Protein AF-A0A846G3N5-F1 (afdb_monomer_lite)

Secondary structure (DSSP, 8-state):
--TT---EEETTEEEEEEEETTEEEEEEE-TTS-EEEEHHHHHHHHT--GGGS-GGG-EEEEEETTEEEEEE-HHHHHHHHHH--S-HHHHHHIIIIIHHHHHHHHT-SSHHHHHHHHHHHHHTTEEEETTTTEEEE-HHHHHHHH-B-HHHHHHHHH-TTSHHHHHHHHSS-GGGTHHHHHHHTTSS-EEHHHHHHHHHHHHHTS--HHHHHHHHHHTTT-HHHHHHHHTT-----TT---HHHHHHHHHHHHHHHHHHHHHHHHHS---

Structure (mmCIF, N/CA/C/O backbone):
data_AF-A0A846G3N5-F1
#
_entry.id   AF-A0A846G3N5-F1
#
loop_
_atom_site.group_PDB
_atom_site.id
_atom_site.type_symbol
_atom_site.label_atom_id
_atom_site.label_alt_id
_atom_site.label_comp_id
_atom_site.label_asym_id
_atom_site.label_entity_id
_atom_site.label_seq_id
_atom_site.pdbx_PDB_ins_code
_atom_site.Cartn_x
_atom_site.Cartn_y
_atom_site.Cartn_z
_atom_site.occupancy
_atom_site.B_iso_or_equiv
_atom_site.auth_seq_id
_atom_site.auth_comp_id
_atom_site.auth_asym_id
_atom_site.auth_atom_id
_atom_site.pdbx_PDB_model_num
ATOM 1 N N . MET A 1 1 ? 18.928 -9.191 7.282 1.00 39.25 1 MET A N 1
ATOM 2 C CA . MET A 1 1 ? 17.774 -8.363 6.874 1.00 39.25 1 MET A CA 1
ATOM 3 C C . MET A 1 1 ? 17.958 -7.979 5.410 1.00 39.25 1 MET A C 1
ATOM 5 O O . MET A 1 1 ? 18.962 -7.351 5.086 1.00 39.25 1 MET A O 1
ATOM 9 N N . LYS A 1 2 ? 17.089 -8.445 4.504 1.00 47.00 2 LYS A N 1
ATOM 10 C CA . LYS A 1 2 ? 17.161 -8.090 3.078 1.00 47.00 2 LYS A CA 1
ATOM 11 C C . LYS A 1 2 ? 16.986 -6.575 2.961 1.00 47.00 2 LYS A C 1
ATOM 13 O O . LYS A 1 2 ? 15.882 -6.076 3.131 1.00 47.00 2 LYS A O 1
ATOM 18 N N . LYS A 1 3 ? 18.090 -5.862 2.709 1.00 44.47 3 LYS A N 1
ATOM 19 C CA . LYS A 1 3 ? 18.250 -4.391 2.768 1.00 44.47 3 LYS A CA 1
ATOM 20 C C . LYS A 1 3 ? 17.299 -3.594 1.854 1.00 44.47 3 LYS A C 1
ATOM 22 O O . LYS A 1 3 ? 17.353 -2.372 1.837 1.00 44.47 3 LYS A O 1
ATOM 27 N N . TRP A 1 4 ? 16.468 -4.291 1.084 1.00 52.53 4 TRP A N 1
ATOM 28 C CA . TRP A 1 4 ? 15.598 -3.758 0.053 1.00 52.53 4 TRP A CA 1
ATOM 29 C C . TRP A 1 4 ? 14.100 -3.782 0.403 1.00 52.53 4 TRP A C 1
ATOM 31 O O . TRP A 1 4 ? 13.344 -3.138 -0.314 1.00 52.53 4 TRP A O 1
ATOM 41 N N . LEU A 1 5 ? 13.644 -4.453 1.474 1.00 54.09 5 LEU A N 1
ATOM 42 C CA . LEU A 1 5 ? 12.239 -4.346 1.905 1.00 54.09 5 LEU A CA 1
ATOM 43 C C . LEU A 1 5 ? 12.027 -3.200 2.894 1.00 54.09 5 LEU A C 1
ATOM 45 O O . LEU A 1 5 ? 12.681 -3.131 3.929 1.00 54.09 5 LEU A O 1
ATOM 49 N N . ALA A 1 6 ? 11.024 -2.372 2.611 1.00 53.66 6 ALA A N 1
ATOM 50 C CA . ALA A 1 6 ? 10.465 -1.370 3.515 1.00 53.66 6 ALA A CA 1
ATOM 51 C C . ALA A 1 6 ? 9.535 -1.993 4.576 1.00 53.66 6 ALA A C 1
ATOM 53 O O . ALA A 1 6 ? 8.408 -1.537 4.765 1.00 53.66 6 ALA A O 1
ATOM 54 N N . VAL A 1 7 ? 9.981 -3.075 5.216 1.00 55.47 7 VAL A N 1
ATOM 55 C CA . VAL A 1 7 ? 9.270 -3.730 6.320 1.00 55.47 7 VAL A CA 1
ATOM 56 C C . VAL A 1 7 ? 10.064 -3.464 7.590 1.00 55.47 7 VAL A C 1
ATOM 58 O O . VAL A 1 7 ? 11.237 -3.828 7.674 1.00 55.47 7 VAL A O 1
ATOM 61 N N . GLU A 1 8 ? 9.437 -2.802 8.558 1.00 55.00 8 GLU A N 1
ATOM 62 C CA . GLU A 1 8 ? 10.017 -2.621 9.886 1.00 55.00 8 GLU A CA 1
ATOM 63 C C . GLU A 1 8 ? 9.816 -3.912 10.680 1.00 55.00 8 GLU A C 1
ATOM 65 O O . GLU A 1 8 ? 8.691 -4.348 10.918 1.00 55.00 8 GLU A O 1
ATOM 70 N N . THR A 1 9 ? 10.922 -4.544 11.059 1.00 51.81 9 THR A N 1
ATOM 71 C CA . THR A 1 9 ? 10.929 -5.669 11.995 1.00 51.81 9 THR A CA 1
ATOM 72 C C . THR A 1 9 ? 11.427 -5.141 13.331 1.00 51.81 9 THR A C 1
ATOM 74 O O . THR A 1 9 ? 12.588 -4.728 13.418 1.00 51.81 9 THR A O 1
ATOM 77 N N . ASN A 1 10 ? 10.576 -5.140 14.351 1.00 48.91 10 ASN A N 1
ATOM 78 C CA . ASN A 1 10 ? 10.987 -4.864 15.721 1.00 48.91 10 ASN A CA 1
ATOM 79 C C . ASN A 1 10 ? 10.616 -6.093 16.552 1.00 48.91 10 ASN A C 1
ATOM 81 O O . ASN A 1 10 ? 9.453 -6.482 16.581 1.00 48.91 10 ASN A O 1
ATOM 85 N N . HIS A 1 11 ? 11.606 -6.744 17.165 1.00 53.38 11 HIS A N 1
ATOM 86 C CA . HIS A 1 11 ? 11.439 -8.084 17.748 1.00 53.38 11 HIS A CA 1
ATOM 87 C C . HIS A 1 11 ? 10.893 -9.116 16.729 1.00 53.38 11 HIS A C 1
ATOM 89 O O . HIS A 1 11 ? 11.064 -8.935 15.524 1.00 53.38 11 HIS A O 1
ATOM 95 N N . GLN A 1 12 ? 10.351 -10.254 17.183 1.00 61.50 12 GLN A N 1
ATOM 96 C CA . GLN A 1 12 ? 9.815 -11.307 16.298 1.00 61.50 12 GLN A CA 1
ATOM 97 C C . GLN A 1 12 ? 8.520 -10.894 15.565 1.00 61.50 12 GLN A C 1
ATOM 99 O O . GLN A 1 12 ? 8.001 -11.665 14.759 1.00 61.50 12 GLN A O 1
ATOM 104 N N . ASP A 1 13 ? 8.046 -9.668 15.790 1.00 73.62 13 ASP A N 1
ATOM 105 C CA . ASP A 1 13 ? 6.798 -9.157 15.249 1.00 73.62 13 ASP A CA 1
ATOM 106 C C . ASP A 1 13 ? 7.018 -8.474 13.895 1.00 73.62 13 ASP A C 1
ATOM 108 O O . ASP A 1 13 ? 8.051 -7.848 13.621 1.00 73.62 13 ASP A O 1
ATOM 112 N N . ILE A 1 14 ? 6.000 -8.550 13.040 1.00 73.94 14 ILE A N 1
ATOM 113 C CA . ILE A 1 14 ? 5.994 -7.853 11.751 1.00 73.94 14 ILE A CA 1
ATOM 114 C C . ILE A 1 14 ? 4.972 -6.733 11.793 1.00 73.94 14 ILE A C 1
ATOM 116 O O . ILE A 1 14 ? 3.780 -6.984 11.972 1.00 73.94 14 ILE A O 1
ATOM 120 N N . MET A 1 15 ? 5.441 -5.504 11.568 1.00 80.06 15 MET A N 1
ATOM 121 C CA . MET A 1 15 ? 4.585 -4.329 11.467 1.00 80.06 15 MET A CA 1
ATOM 122 C C . MET A 1 15 ? 4.285 -4.008 10.003 1.00 80.06 15 MET A C 1
ATOM 124 O O . MET A 1 15 ? 5.173 -3.676 9.213 1.00 80.06 15 MET A O 1
ATOM 128 N N . LEU A 1 16 ? 3.007 -4.060 9.644 1.00 79.62 16 LEU A N 1
ATOM 129 C CA . LEU A 1 16 ? 2.497 -3.683 8.334 1.00 79.62 16 LEU A CA 1
ATOM 130 C C . LEU A 1 16 ? 1.724 -2.375 8.464 1.00 79.62 16 LEU A C 1
ATOM 132 O O . LEU A 1 16 ? 0.779 -2.267 9.238 1.00 79.62 16 LEU A O 1
ATOM 136 N N . THR A 1 17 ? 2.133 -1.366 7.697 1.00 80.44 17 THR A N 1
ATOM 137 C CA . THR A 1 17 ? 1.458 -0.064 7.667 1.00 80.44 17 THR A CA 1
ATOM 138 C C . THR A 1 17 ? 0.821 0.173 6.304 1.00 80.44 17 THR A C 1
ATOM 140 O O . THR A 1 17 ? 1.486 0.066 5.266 1.00 80.44 17 THR A O 1
ATOM 143 N N . TYR A 1 18 ? -0.458 0.535 6.335 1.00 81.81 18 TYR A N 1
ATOM 144 C CA . TYR A 1 18 ? -1.297 0.887 5.195 1.00 81.81 18 TYR A CA 1
ATOM 145 C C . TYR A 1 18 ? -1.880 2.294 5.376 1.00 81.81 18 TYR A C 1
ATOM 147 O O . TYR A 1 18 ? -1.849 2.842 6.476 1.00 81.81 18 TYR A O 1
ATOM 155 N N . ASN A 1 19 ? -2.427 2.886 4.309 1.00 80.31 19 ASN A N 1
ATOM 156 C CA . ASN A 1 19 ? -3.028 4.223 4.363 1.00 80.31 19 ASN A CA 1
ATOM 157 C C . ASN A 1 19 ? -4.412 4.288 3.713 1.00 80.31 19 ASN A C 1
ATOM 159 O O . ASN A 1 19 ? -4.554 4.117 2.500 1.00 80.31 19 ASN A O 1
ATOM 163 N N . PHE A 1 20 ? -5.425 4.641 4.498 1.00 81.25 20 PHE A N 1
ATOM 164 C CA . PHE A 1 20 ? -6.789 4.901 4.061 1.00 81.25 20 PHE A CA 1
ATOM 165 C C . PHE A 1 20 ? -7.119 6.402 4.084 1.00 81.25 20 PHE A C 1
ATOM 167 O O . PHE A 1 20 ? -7.302 6.979 5.147 1.00 81.25 20 PHE A O 1
ATOM 174 N N . ASN A 1 21 ? -7.255 7.039 2.913 1.00 80.19 21 ASN A N 1
ATOM 175 C CA . ASN A 1 21 ? -7.578 8.475 2.779 1.00 80.19 21 ASN A CA 1
ATOM 176 C C . ASN A 1 21 ? -6.698 9.361 3.692 1.00 80.19 21 ASN A C 1
ATOM 178 O O . ASN A 1 21 ? -7.224 10.132 4.485 1.00 80.19 21 ASN A O 1
ATOM 182 N N . SER A 1 22 ? -5.373 9.185 3.626 1.00 75.00 22 SER A N 1
ATOM 183 C CA . SER A 1 22 ? -4.377 9.849 4.496 1.00 75.00 22 SER A CA 1
ATOM 184 C C . SER A 1 22 ? -4.393 9.445 5.978 1.00 75.00 22 SER A C 1
ATOM 186 O O . SER A 1 22 ? -3.509 9.860 6.719 1.00 75.00 22 SER A O 1
ATOM 188 N N . ASN A 1 23 ? -5.312 8.577 6.404 1.00 82.62 23 ASN A N 1
ATOM 189 C CA . ASN A 1 23 ? -5.282 7.960 7.729 1.00 82.62 23 ASN A CA 1
ATOM 190 C C . ASN A 1 23 ? -4.447 6.684 7.695 1.00 82.62 23 ASN A C 1
ATOM 192 O O . ASN A 1 23 ? -4.552 5.872 6.772 1.00 82.62 23 ASN A O 1
ATOM 196 N N . LYS A 1 24 ? -3.626 6.488 8.716 1.00 85.75 24 LYS A N 1
ATOM 197 C CA . LYS A 1 24 ? -2.768 5.313 8.848 1.00 85.75 24 LYS A CA 1
ATOM 198 C C . LYS A 1 24 ? -3.578 4.127 9.374 1.00 85.75 24 LYS A C 1
ATOM 200 O O . LYS A 1 24 ? -4.438 4.305 10.221 1.00 85.75 24 LYS A O 1
ATOM 205 N N . VAL A 1 25 ? -3.276 2.923 8.892 1.00 88.06 25 VAL A N 1
ATOM 206 C CA . VAL A 1 25 ? -3.812 1.658 9.411 1.00 88.06 25 VAL A CA 1
ATOM 207 C C . VAL A 1 25 ? -2.656 0.703 9.638 1.00 88.06 25 VAL A C 1
ATOM 209 O O . VAL A 1 25 ? -2.044 0.222 8.681 1.00 88.06 25 VAL A O 1
ATOM 212 N N . ARG A 1 26 ? -2.332 0.455 10.905 1.00 89.56 26 ARG A N 1
ATOM 213 C CA . ARG A 1 26 ? -1.282 -0.474 11.319 1.00 89.56 26 ARG A CA 1
ATOM 214 C C . ARG A 1 26 ? -1.857 -1.834 11.678 1.00 89.56 26 ARG A C 1
ATOM 216 O O . ARG A 1 26 ? -2.882 -1.947 12.354 1.00 89.56 26 ARG A O 1
ATOM 223 N N . VAL A 1 27 ? -1.135 -2.860 11.253 1.00 89.12 27 VAL A N 1
ATOM 224 C CA . VAL A 1 27 ? -1.392 -4.255 11.578 1.00 89.12 27 VAL A CA 1
ATOM 225 C C . VAL A 1 27 ? -0.093 -4.858 12.076 1.00 89.12 27 VAL A C 1
ATOM 227 O O . VAL A 1 27 ? 0.928 -4.775 11.394 1.00 89.12 27 VAL A O 1
ATOM 230 N N . VAL A 1 28 ? -0.134 -5.461 13.256 1.00 87.38 28 VAL A N 1
ATOM 231 C CA . VAL A 1 28 ? 0.975 -6.245 13.788 1.00 87.38 28 VAL A CA 1
ATOM 232 C C . VAL A 1 28 ? 0.641 -7.718 13.656 1.00 87.38 28 VAL A C 1
ATOM 234 O O . VAL A 1 28 ? -0.487 -8.128 13.921 1.00 87.38 28 VAL A O 1
ATOM 237 N N . ILE A 1 29 ? 1.611 -8.517 13.230 1.00 84.62 29 ILE A N 1
ATOM 238 C CA . ILE A 1 29 ? 1.492 -9.968 13.288 1.00 84.62 29 ILE A CA 1
ATOM 239 C C . ILE A 1 29 ? 2.406 -10.461 14.399 1.00 84.62 29 ILE A C 1
ATOM 241 O O . ILE A 1 29 ? 3.616 -10.228 14.340 1.00 84.62 29 ILE A O 1
ATOM 245 N N . LEU A 1 30 ? 1.795 -11.084 15.406 1.00 81.44 30 LEU A N 1
ATOM 246 C CA . LEU A 1 30 ? 2.468 -11.589 16.598 1.00 81.44 30 LEU A CA 1
ATOM 247 C C . LEU A 1 30 ? 2.910 -13.048 16.400 1.00 81.44 30 LEU A C 1
ATOM 249 O O . LEU A 1 30 ? 2.594 -13.694 15.400 1.00 81.44 30 LEU A O 1
ATOM 253 N N . ASN A 1 31 ? 3.620 -13.575 17.398 1.00 69.06 31 ASN A N 1
ATOM 254 C CA . ASN A 1 31 ? 4.146 -14.946 17.444 1.00 69.06 31 ASN A CA 1
ATOM 255 C C . ASN A 1 31 ? 3.086 -16.063 17.413 1.00 69.06 31 ASN A C 1
ATOM 257 O O . ASN A 1 31 ? 3.446 -17.233 17.326 1.00 69.06 31 ASN A O 1
ATOM 261 N N . ASP A 1 32 ? 1.802 -15.734 17.542 1.00 71.38 32 ASP A N 1
ATOM 262 C CA . ASP A 1 32 ? 0.691 -16.684 17.427 1.00 71.38 32 ASP A CA 1
ATOM 263 C C . ASP A 1 32 ? 0.211 -16.862 15.978 1.00 71.38 32 ASP A C 1
ATOM 265 O O . ASP A 1 32 ? -0.845 -17.457 15.754 1.00 71.38 32 ASP A O 1
ATOM 269 N N . ASP A 1 33 ? 0.968 -16.326 15.017 1.00 73.19 33 ASP A N 1
ATOM 270 C CA . ASP A 1 33 ? 0.666 -16.327 13.591 1.00 73.19 33 ASP A CA 1
ATOM 271 C C . ASP A 1 33 ? -0.691 -15.676 13.268 1.00 73.19 33 ASP A C 1
ATOM 273 O O . ASP A 1 33 ? -1.314 -15.976 12.249 1.00 73.19 33 ASP A O 1
ATOM 277 N N . LYS A 1 34 ? -1.164 -14.758 14.124 1.00 83.31 34 LYS A N 1
ATOM 278 C CA . LYS A 1 34 ? -2.419 -14.029 13.916 1.00 83.31 34 LYS A CA 1
ATOM 279 C C . LYS A 1 34 ? -2.191 -12.532 13.778 1.00 83.31 34 LYS A C 1
ATOM 281 O O . LYS A 1 34 ? -1.328 -11.955 14.445 1.00 83.31 34 LYS A O 1
ATOM 286 N N . PRO A 1 35 ? -2.980 -11.872 12.918 1.00 89.94 35 PRO A N 1
ATOM 287 C CA . PRO A 1 35 ? -2.915 -10.434 12.792 1.00 89.94 35 PRO A CA 1
ATOM 288 C C . PRO A 1 35 ? -3.758 -9.720 13.840 1.00 89.94 35 PRO A C 1
ATOM 290 O O . PRO A 1 35 ? -4.892 -10.107 14.132 1.00 89.94 35 PRO A O 1
ATOM 293 N N . TYR A 1 36 ? -3.215 -8.611 14.321 1.00 92.50 36 TYR A N 1
ATOM 294 C CA . TYR A 1 36 ? -3.872 -7.694 15.231 1.00 92.50 36 TYR A CA 1
ATOM 295 C C . TYR A 1 36 ? -3.840 -6.276 14.668 1.00 92.50 36 TYR A C 1
ATOM 297 O O . TYR A 1 36 ? -2.842 -5.818 14.109 1.00 92.50 36 TYR A O 1
ATOM 305 N N . PHE A 1 37 ? -4.950 -5.569 14.826 1.00 94.94 37 PHE A N 1
ATOM 306 C CA . PHE A 1 37 ? -5.192 -4.249 14.261 1.00 94.94 37 PHE A CA 1
ATOM 307 C C . PHE A 1 37 ? -5.087 -3.194 15.351 1.00 94.94 37 PHE A C 1
ATOM 309 O O . PHE A 1 37 ? -5.632 -3.371 16.438 1.00 94.94 37 PHE A O 1
ATOM 316 N N . PHE A 1 38 ? -4.411 -2.087 15.062 1.00 94.88 38 PHE A N 1
ATOM 317 C CA . PHE A 1 38 ? -4.308 -0.969 15.997 1.00 94.88 38 PHE A CA 1
ATOM 318 C C . PHE A 1 38 ? -5.668 -0.301 16.159 1.00 94.88 38 PHE A C 1
ATOM 320 O O . PHE A 1 38 ? -6.196 0.261 15.205 1.00 94.88 38 PHE A O 1
ATOM 327 N N . VAL A 1 39 ? -6.232 -0.350 17.365 1.00 95.00 39 VAL A N 1
ATOM 328 C CA . VAL A 1 39 ? -7.614 0.083 17.601 1.00 95.00 39 VAL A CA 1
ATOM 329 C C . VAL A 1 39 ? -7.777 1.578 17.344 1.00 95.00 39 VAL A C 1
ATOM 331 O O . VAL A 1 39 ? -8.740 1.973 16.699 1.00 95.00 39 VAL A O 1
ATOM 334 N N . GLU A 1 40 ? -6.807 2.394 17.760 1.00 93.19 40 GLU A N 1
ATOM 335 C CA . GLU A 1 40 ? -6.798 3.845 17.522 1.00 93.19 40 GLU A CA 1
ATOM 336 C C . GLU A 1 40 ? -6.951 4.191 16.035 1.00 93.19 40 GLU A C 1
ATOM 338 O O . GLU A 1 40 ? -7.831 4.970 15.672 1.00 93.19 40 GLU A O 1
ATOM 343 N N . ASP A 1 41 ? -6.151 3.547 15.180 1.00 94.00 41 ASP A N 1
ATOM 344 C CA . ASP A 1 41 ? -6.146 3.756 13.730 1.00 94.00 41 ASP A CA 1
ATOM 345 C C . ASP A 1 41 ? -7.528 3.430 13.115 1.00 94.00 41 ASP A C 1
ATOM 347 O O . ASP A 1 41 ? -8.040 4.148 12.254 1.00 94.00 41 ASP A O 1
ATOM 351 N N . ILE A 1 42 ? -8.164 2.344 13.573 1.00 94.44 42 ILE A N 1
ATOM 352 C CA . ILE A 1 42 ? -9.490 1.910 13.106 1.00 94.44 42 ILE A CA 1
ATOM 353 C C . ILE A 1 42 ? -10.588 2.862 13.601 1.00 94.44 42 ILE A C 1
ATOM 355 O O . ILE A 1 42 ? -11.454 3.278 12.826 1.00 94.44 42 ILE A O 1
ATOM 359 N N . CYS A 1 43 ? -10.554 3.208 14.886 1.00 92.50 43 CYS A N 1
ATOM 360 C CA . CYS A 1 43 ? -11.518 4.080 15.549 1.00 92.50 43 CYS A CA 1
ATOM 361 C C . CYS A 1 43 ? -11.509 5.503 14.981 1.00 92.50 43 CYS A C 1
ATOM 363 O O . CYS A 1 43 ? -12.581 6.087 14.806 1.00 92.50 43 CYS A O 1
ATOM 365 N N . GLU A 1 44 ? -10.331 6.036 14.643 1.00 91.94 44 GLU A N 1
ATOM 366 C CA . GLU A 1 44 ? -10.174 7.344 13.999 1.00 91.94 44 GLU A CA 1
ATOM 367 C C . GLU A 1 44 ? -10.909 7.389 12.652 1.00 91.94 44 GLU A C 1
ATOM 369 O O . GLU A 1 44 ? -11.710 8.293 12.404 1.00 91.94 44 GLU A O 1
ATOM 374 N N . ILE A 1 45 ? -10.717 6.366 11.813 1.00 92.44 45 ILE A N 1
ATOM 375 C CA . ILE A 1 45 ? -11.359 6.283 10.496 1.00 92.44 45 ILE A CA 1
ATOM 376 C C . ILE A 1 45 ? -12.866 6.071 10.636 1.00 92.44 45 ILE A C 1
ATOM 378 O O . ILE A 1 45 ? -13.652 6.789 10.020 1.00 92.44 45 ILE A O 1
ATOM 382 N N . LEU A 1 46 ? -13.280 5.105 11.462 1.00 91.94 46 LEU A N 1
ATOM 383 C CA . LEU A 1 46 ? -14.687 4.757 11.674 1.00 91.94 46 LEU A CA 1
ATOM 384 C C . LEU A 1 46 ? -15.453 5.778 12.526 1.00 91.94 46 LEU A C 1
ATOM 386 O O . LEU A 1 46 ? -16.656 5.602 12.735 1.00 91.94 46 LEU A O 1
ATOM 390 N N . LYS A 1 47 ? -14.777 6.808 13.055 1.00 90.06 47 LYS A N 1
ATOM 391 C CA . LYS A 1 47 ? -15.332 7.802 13.991 1.00 90.06 47 LYS A CA 1
ATOM 392 C C . LYS A 1 47 ? -16.079 7.141 15.150 1.00 90.06 47 LYS A C 1
ATOM 394 O O . LYS A 1 47 ? -17.171 7.561 15.534 1.00 90.06 47 LYS A O 1
ATOM 399 N N . THR A 1 48 ? -15.503 6.058 15.660 1.00 88.56 48 THR A N 1
ATOM 400 C CA . THR A 1 48 ? -16.114 5.184 16.662 1.00 88.56 48 THR A CA 1
ATOM 401 C C . THR A 1 48 ? -15.233 5.169 17.913 1.00 88.56 48 THR A C 1
ATOM 403 O O . THR A 1 48 ? -14.032 4.966 17.776 1.00 88.56 48 THR A O 1
ATOM 406 N N . PRO A 1 49 ? -15.781 5.395 19.121 1.00 89.44 49 PRO A N 1
ATOM 407 C CA . PRO A 1 49 ? -14.998 5.387 20.359 1.00 89.44 49 PRO A CA 1
ATOM 408 C C . PRO A 1 49 ? -14.423 3.998 20.676 1.00 89.44 49 PRO A C 1
ATOM 410 O O . PRO A 1 49 ? -15.065 2.986 20.395 1.00 89.44 49 PRO A O 1
ATOM 413 N N . ILE A 1 50 ? -13.239 3.953 21.297 1.00 88.94 50 ILE A N 1
ATOM 414 C CA . ILE A 1 50 ? -12.537 2.709 21.676 1.00 88.94 50 ILE A CA 1
ATOM 415 C C . ILE A 1 50 ? -13.339 1.919 22.718 1.00 88.94 50 ILE A C 1
ATOM 417 O O . ILE A 1 50 ? -13.299 0.692 22.751 1.00 88.94 50 ILE A O 1
ATOM 421 N N . GLU A 1 51 ? -14.107 2.613 23.556 1.00 89.38 51 GLU A N 1
ATOM 422 C CA . GLU A 1 51 ? -14.959 2.049 24.605 1.00 89.38 51 GLU A CA 1
ATOM 423 C C . GLU A 1 51 ? -16.071 1.144 24.065 1.00 89.38 51 GLU A C 1
ATOM 425 O O . GLU A 1 51 ? -16.681 0.417 24.842 1.00 89.38 51 GLU A O 1
ATOM 430 N N . ARG A 1 52 ? -16.343 1.182 22.754 1.00 85.69 52 ARG A N 1
ATOM 431 C CA . ARG A 1 52 ? -17.278 0.248 22.119 1.00 85.69 52 ARG A CA 1
ATOM 432 C C . ARG A 1 52 ? -16.731 -1.159 21.982 1.00 85.69 52 ARG A C 1
ATOM 434 O O . ARG A 1 52 ? -17.522 -2.087 21.988 1.00 85.69 52 ARG A O 1
ATOM 441 N N . LEU A 1 53 ? -15.416 -1.299 21.859 1.00 90.50 53 LEU A N 1
ATOM 442 C CA . LEU A 1 53 ? -14.788 -2.607 21.824 1.00 90.50 53 LEU A CA 1
ATOM 443 C C . LEU A 1 53 ? -14.882 -3.238 23.216 1.00 90.50 53 LEU A C 1
ATOM 445 O O . LEU A 1 53 ? -14.588 -2.565 24.214 1.00 90.50 53 LEU A O 1
ATOM 449 N N . ASN A 1 54 ? -15.254 -4.515 23.294 1.00 87.88 54 ASN A N 1
ATOM 450 C CA . ASN A 1 54 ? -15.338 -5.197 24.580 1.00 87.88 54 ASN A CA 1
ATOM 451 C C . ASN A 1 54 ? -13.944 -5.302 25.209 1.00 87.88 54 ASN A C 1
ATOM 453 O O . ASN A 1 54 ? -12.940 -5.461 24.515 1.00 87.88 54 ASN A O 1
ATOM 457 N N . GLU A 1 55 ? -13.866 -5.242 26.540 1.00 88.81 55 GLU A N 1
ATOM 458 C CA . GLU A 1 55 ? -12.579 -5.321 27.251 1.00 88.81 55 GLU A CA 1
ATOM 459 C C . GLU A 1 55 ? -11.812 -6.615 26.935 1.00 88.81 55 GLU A C 1
ATOM 461 O O . GLU A 1 55 ? -10.590 -6.602 26.850 1.00 88.81 55 GLU A O 1
ATOM 466 N N . GLU A 1 56 ? -12.521 -7.717 26.678 1.00 90.56 56 GLU A N 1
ATOM 467 C CA . GLU A 1 56 ? -11.932 -9.011 26.301 1.00 90.56 56 GLU A CA 1
ATOM 468 C C . GLU A 1 56 ? -11.243 -8.986 24.925 1.00 90.56 56 GLU A C 1
ATOM 470 O O . GLU A 1 56 ? -10.388 -9.821 24.633 1.00 90.56 56 GLU A O 1
ATOM 475 N N . GLU A 1 57 ? -11.599 -8.024 24.073 1.00 90.06 57 GLU A N 1
ATOM 476 C CA . GLU A 1 57 ? -11.067 -7.872 22.718 1.00 90.06 57 GLU A CA 1
ATOM 477 C C . GLU A 1 57 ? -9.946 -6.827 22.641 1.00 90.06 57 GLU A C 1
ATOM 479 O O . GLU A 1 57 ? -9.326 -6.658 21.583 1.00 90.06 57 GLU A O 1
ATOM 484 N N . LYS A 1 58 ? -9.675 -6.128 23.751 1.00 93.25 58 LYS A N 1
ATOM 485 C CA . LYS A 1 58 ? -8.578 -5.170 23.889 1.00 93.25 58 LYS A CA 1
ATOM 486 C C . LYS A 1 58 ? -7.326 -5.902 24.346 1.00 93.25 58 LYS A C 1
ATOM 488 O O . LYS A 1 58 ? -7.271 -6.476 25.427 1.00 93.25 58 LYS A O 1
ATOM 493 N N . THR A 1 59 ? -6.287 -5.851 23.527 1.00 92.69 59 THR A N 1
ATOM 494 C CA . THR A 1 59 ? -4.965 -6.379 23.870 1.00 92.69 59 THR A CA 1
ATOM 495 C C . THR A 1 59 ? -3.968 -5.229 23.939 1.00 92.69 59 THR A C 1
ATOM 497 O O . THR A 1 59 ? -3.893 -4.413 23.022 1.00 92.69 59 THR A O 1
ATOM 500 N N . THR A 1 60 ? -3.191 -5.148 25.018 1.00 92.19 60 THR A N 1
ATOM 501 C CA . THR A 1 60 ? -2.113 -4.157 25.139 1.00 92.19 60 THR A CA 1
ATOM 502 C C . THR A 1 60 ? -0.882 -4.630 24.375 1.00 92.19 60 THR A C 1
ATOM 504 O O . THR A 1 60 ? -0.361 -5.714 24.631 1.00 92.19 60 THR A O 1
ATOM 507 N N . TYR A 1 61 ? -0.392 -3.797 23.462 1.00 89.75 61 TYR A N 1
ATOM 508 C CA . TYR A 1 61 ? 0.811 -4.030 22.674 1.00 89.75 61 TYR A CA 1
ATOM 509 C C . TYR A 1 61 ? 1.880 -2.989 22.994 1.00 89.75 61 TYR A C 1
ATOM 511 O O . TYR A 1 61 ? 1.617 -1.787 22.967 1.00 89.75 61 TYR A O 1
ATOM 519 N N . LYS A 1 62 ? 3.100 -3.450 23.276 1.00 86.56 62 LYS A N 1
ATOM 520 C CA . LYS A 1 62 ? 4.256 -2.591 23.552 1.00 86.56 62 LYS A CA 1
ATOM 521 C C . LYS A 1 62 ? 5.007 -2.310 22.258 1.00 86.56 62 LYS A C 1
ATOM 523 O O . LYS A 1 62 ? 5.637 -3.206 21.710 1.00 86.56 62 LYS A O 1
ATOM 528 N N . ILE A 1 63 ? 4.956 -1.066 21.785 1.00 80.38 63 ILE A N 1
ATOM 529 C CA . ILE A 1 63 ? 5.749 -0.611 20.630 1.00 80.38 63 ILE A CA 1
ATOM 530 C C . ILE A 1 63 ? 7.200 -0.357 21.058 1.00 80.38 63 ILE A C 1
ATOM 532 O O . ILE A 1 63 ? 8.137 -0.628 20.306 1.00 80.38 63 ILE A O 1
ATOM 536 N N . SER A 1 64 ? 7.375 0.176 22.267 1.00 77.44 64 SER A N 1
ATOM 537 C CA . SER A 1 64 ? 8.659 0.425 22.919 1.00 77.44 64 SER A CA 1
ATOM 538 C C . SER A 1 64 ? 8.500 0.313 24.438 1.00 77.44 64 SER A C 1
ATOM 540 O O . SER A 1 64 ? 7.383 0.167 24.937 1.00 77.44 64 SER A O 1
ATOM 542 N N . ASP A 1 65 ? 9.603 0.422 25.182 1.00 75.62 65 ASP A N 1
ATOM 543 C CA . ASP A 1 65 ? 9.582 0.412 26.653 1.00 75.62 65 ASP A CA 1
ATOM 544 C C . ASP A 1 65 ? 8.719 1.535 27.259 1.00 75.62 65 ASP A C 1
ATOM 546 O O . ASP A 1 65 ? 8.241 1.407 28.385 1.00 75.62 65 ASP A O 1
ATOM 550 N N . GLU A 1 66 ? 8.496 2.617 26.509 1.00 81.38 66 GLU A N 1
ATOM 551 C CA . GLU A 1 66 ? 7.750 3.801 26.951 1.00 81.38 66 GLU A CA 1
ATOM 552 C C . GLU A 1 66 ? 6.399 3.972 26.238 1.00 81.38 66 GLU A C 1
ATOM 554 O O . GLU A 1 66 ? 5.638 4.877 26.581 1.00 81.38 66 GLU A O 1
ATOM 559 N N . GLN A 1 67 ? 6.086 3.135 25.242 1.00 83.94 67 GLN A N 1
ATOM 560 C CA . GLN A 1 67 ? 4.897 3.299 24.408 1.00 83.94 67 GLN A CA 1
ATOM 561 C C . GLN A 1 67 ? 4.079 2.010 24.317 1.00 83.94 67 GLN A C 1
ATOM 563 O O . GLN A 1 67 ? 4.478 1.033 23.677 1.00 83.94 67 GLN A O 1
ATOM 568 N N . GLU A 1 68 ? 2.880 2.064 24.891 1.00 90.38 68 GLU A N 1
ATOM 569 C CA . GLU A 1 68 ? 1.857 1.026 24.799 1.00 90.38 68 GLU A CA 1
ATOM 570 C C . GLU A 1 68 ? 0.680 1.519 23.956 1.00 90.38 68 GLU A C 1
ATOM 572 O O . GLU A 1 68 ? 0.347 2.703 23.962 1.00 90.38 68 GLU A O 1
ATOM 577 N N . VAL A 1 69 ? 0.050 0.605 23.227 1.00 92.75 69 VAL A N 1
ATOM 578 C CA . VAL A 1 69 ? -1.150 0.863 22.423 1.00 92.75 69 VAL A CA 1
ATOM 579 C C . VAL A 1 69 ? -2.130 -0.290 22.556 1.00 92.75 69 VAL A C 1
ATOM 581 O O . VAL A 1 69 ? -1.749 -1.408 22.901 1.00 92.75 69 VAL A O 1
ATOM 584 N N . THR A 1 70 ? -3.394 -0.040 22.231 1.00 94.62 70 THR A N 1
ATOM 585 C CA . THR A 1 70 ? -4.407 -1.094 22.159 1.00 94.62 70 THR A CA 1
ATOM 586 C C . THR A 1 70 ? -4.490 -1.661 20.746 1.00 94.62 70 THR A C 1
ATOM 588 O O . THR A 1 70 ? -4.698 -0.932 19.773 1.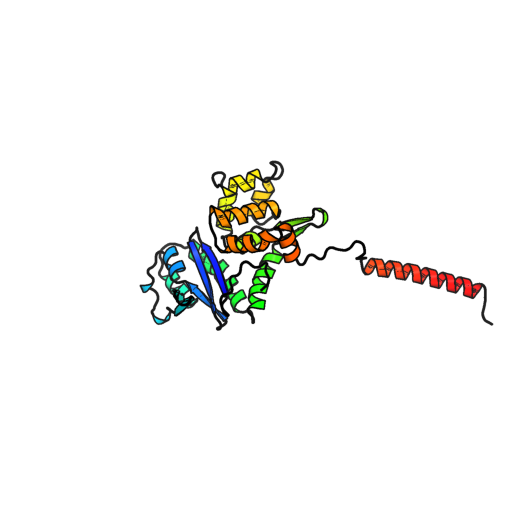00 94.62 70 THR A O 1
ATOM 591 N N . ILE A 1 71 ? -4.362 -2.979 20.640 1.00 95.44 71 ILE A N 1
ATOM 592 C CA . ILE A 1 71 ? -4.604 -3.753 19.425 1.00 95.44 71 ILE A CA 1
ATOM 593 C C . ILE A 1 71 ? -5.806 -4.681 19.634 1.00 95.44 71 ILE A C 1
ATOM 595 O O . ILE A 1 71 ? -6.149 -5.025 20.765 1.00 95.44 71 ILE A O 1
ATOM 599 N N . THR A 1 72 ? -6.449 -5.092 18.546 1.00 95.19 72 THR A N 1
ATOM 600 C CA . THR A 1 72 ? -7.566 -6.039 18.579 1.00 95.19 72 THR A CA 1
ATOM 601 C C . THR A 1 72 ? -7.420 -7.116 17.513 1.00 95.19 72 THR A C 1
ATOM 603 O O . THR A 1 72 ? -6.760 -6.909 16.495 1.00 95.19 72 THR A O 1
ATOM 606 N N . SER A 1 73 ? -8.012 -8.282 17.759 1.00 94.06 73 SER A N 1
ATOM 607 C CA . SER A 1 73 ? -8.026 -9.391 16.803 1.00 94.06 73 SER A CA 1
ATOM 608 C C . SER A 1 73 ? -8.950 -9.100 15.612 1.00 94.06 73 SER A C 1
ATOM 610 O O . SER A 1 73 ? -9.673 -8.104 15.581 1.00 94.06 73 SER A O 1
ATOM 612 N N . GLU A 1 74 ? -8.981 -10.001 14.630 1.00 93.12 74 GLU A N 1
ATOM 613 C CA . GLU A 1 74 ? -9.953 -9.931 13.533 1.00 93.12 74 GLU A CA 1
ATOM 614 C C . GLU A 1 74 ? -11.411 -9.889 14.038 1.00 93.12 74 GLU A C 1
ATOM 616 O O . GLU A 1 74 ? -12.234 -9.184 13.459 1.00 93.12 74 GLU A O 1
ATOM 621 N N . PHE A 1 75 ? -11.729 -10.587 15.135 1.00 92.56 75 PHE A N 1
ATOM 622 C CA . PHE A 1 75 ? -13.077 -10.578 15.709 1.00 92.56 75 PHE A CA 1
ATOM 623 C C . PHE A 1 75 ? -13.467 -9.186 16.231 1.00 92.56 75 PHE A C 1
ATOM 625 O O . PHE A 1 75 ? -14.492 -8.652 15.815 1.00 92.56 75 PHE A O 1
ATOM 632 N N . GLY A 1 76 ? -12.603 -8.544 17.021 1.00 92.56 76 GLY A N 1
ATOM 633 C CA . GLY A 1 76 ? -12.868 -7.189 17.515 1.00 92.56 76 GLY A CA 1
ATOM 634 C C . GLY A 1 76 ? -12.845 -6.121 16.414 1.00 92.56 76 GLY A C 1
ATOM 635 O O . GLY A 1 76 ? -13.577 -5.133 16.475 1.00 92.56 76 GLY A O 1
ATOM 636 N N . LEU A 1 77 ? -12.083 -6.340 15.333 1.00 93.50 77 LEU A N 1
ATOM 637 C CA . LEU A 1 77 ? -12.184 -5.513 14.128 1.00 93.50 77 LEU A CA 1
ATOM 638 C C . LEU A 1 77 ? -13.588 -5.605 13.504 1.00 93.50 77 LEU A C 1
ATOM 640 O O . LEU A 1 77 ? -14.142 -4.584 13.089 1.00 93.50 77 LEU A O 1
ATOM 644 N N . TYR A 1 78 ? -14.164 -6.810 13.415 1.00 92.44 78 TYR A N 1
ATOM 645 C CA . TYR A 1 78 ? -15.533 -6.988 12.930 1.00 92.44 78 TYR A CA 1
ATOM 646 C C . TYR A 1 78 ? -16.552 -6.288 13.823 1.00 92.44 78 TYR A C 1
ATOM 648 O O . TYR A 1 78 ? -17.439 -5.632 13.278 1.00 92.44 78 TYR A O 1
ATOM 656 N N . ASP A 1 79 ? -16.402 -6.372 15.143 1.00 90.75 79 ASP A N 1
ATOM 657 C CA . ASP A 1 79 ? -17.302 -5.720 16.099 1.00 90.75 79 ASP A CA 1
ATOM 658 C C . ASP A 1 79 ? -17.339 -4.195 15.877 1.00 90.75 79 ASP A C 1
ATOM 660 O O . ASP A 1 79 ? -18.384 -3.612 15.567 1.00 90.75 79 ASP A O 1
ATOM 664 N N . LEU A 1 80 ? -16.161 -3.558 15.820 1.00 91.31 80 LEU A N 1
ATOM 665 C CA . LEU A 1 80 ? -16.021 -2.130 15.493 1.00 91.31 80 LEU A CA 1
ATOM 666 C C . LEU A 1 80 ? -16.623 -1.766 14.121 1.00 91.31 80 LEU A C 1
ATOM 668 O O . LEU A 1 80 ? -17.231 -0.702 13.935 1.00 91.31 80 LEU A O 1
ATOM 672 N N . MET A 1 81 ? -16.454 -2.632 13.120 1.00 90.94 81 MET A N 1
ATOM 673 C CA . MET A 1 81 ? -16.998 -2.402 11.783 1.00 90.94 81 MET A CA 1
ATOM 674 C C . MET A 1 81 ? -18.513 -2.582 11.704 1.00 90.94 81 MET A C 1
ATOM 676 O O . MET A 1 81 ? -19.135 -1.905 10.886 1.00 90.94 81 MET A O 1
ATOM 680 N N . LEU A 1 82 ? -19.130 -3.474 12.473 1.00 86.94 82 LEU A N 1
ATOM 681 C CA . LEU A 1 82 ? -20.581 -3.673 12.427 1.00 86.94 82 LEU A CA 1
ATOM 682 C C . LEU A 1 82 ? -21.321 -2.475 13.034 1.00 86.94 82 LEU A C 1
ATOM 684 O O . LEU A 1 82 ? -22.299 -2.005 12.449 1.00 86.94 82 LEU A O 1
ATOM 688 N N . ASP A 1 83 ? -20.776 -1.912 14.109 1.00 74.88 83 ASP A N 1
ATOM 689 C CA . ASP A 1 83 ? -21.413 -0.849 14.894 1.00 74.88 83 ASP A CA 1
ATOM 690 C C . ASP A 1 83 ? -21.129 0.583 14.414 1.00 74.88 83 ASP A C 1
ATOM 692 O O . ASP A 1 83 ? -21.737 1.558 14.884 1.00 74.88 83 ASP A O 1
ATOM 696 N N . SER A 1 84 ? -20.200 0.742 13.473 1.00 80.38 84 SER A N 1
ATOM 697 C CA . SER A 1 84 ? -19.876 2.038 12.872 1.00 80.38 84 SER A CA 1
ATOM 698 C C . SER A 1 84 ? -20.876 2.422 11.777 1.00 80.38 84 SER A C 1
ATOM 700 O O . SER A 1 84 ? -21.217 1.630 10.894 1.00 80.38 84 SER A O 1
ATOM 702 N N . VAL A 1 85 ? -21.326 3.678 11.786 1.00 73.62 85 VAL A N 1
ATOM 703 C CA . VAL A 1 85 ? -22.229 4.231 10.766 1.00 73.62 85 VAL A CA 1
ATOM 704 C C . VAL A 1 85 ? -21.424 5.121 9.823 1.00 73.62 85 VAL A C 1
ATOM 706 O O . VAL A 1 85 ? -20.745 6.041 10.265 1.00 73.62 85 VAL A O 1
ATOM 709 N N . GLY A 1 86 ? -21.516 4.873 8.515 1.00 67.62 86 GLY A N 1
ATOM 710 C CA . GLY A 1 86 ? -20.636 5.512 7.527 1.00 67.62 86 GLY A CA 1
ATOM 711 C C . GLY A 1 86 ? -19.351 4.708 7.304 1.00 67.62 86 GLY A C 1
ATOM 712 O O . GLY A 1 86 ? -19.141 3.679 7.933 1.00 67.62 86 GLY A O 1
ATOM 713 N N . GLU A 1 87 ? -18.530 5.112 6.336 1.00 82.44 87 GLU A N 1
ATOM 714 C CA . GLU A 1 87 ? -17.263 4.442 5.976 1.00 82.44 87 GLU A CA 1
ATOM 715 C C . GLU A 1 87 ? -17.379 3.062 5.301 1.00 82.44 87 GLU A C 1
ATOM 717 O O . GLU A 1 87 ? -16.525 2.184 5.438 1.00 82.44 87 GLU A O 1
ATOM 722 N N . ARG A 1 88 ? -18.409 2.872 4.464 1.00 88.12 88 ARG A N 1
ATOM 723 C CA . ARG A 1 88 ? -18.546 1.668 3.618 1.00 88.12 88 ARG A CA 1
ATOM 724 C C . ARG A 1 88 ? -17.294 1.387 2.780 1.00 88.12 88 ARG A C 1
ATOM 726 O O . ARG A 1 88 ? -16.959 0.223 2.567 1.00 88.12 88 ARG A O 1
ATOM 733 N N . GLU A 1 89 ? -16.628 2.431 2.290 1.00 88.06 89 GLU A N 1
ATOM 734 C CA . GLU A 1 89 ? -15.399 2.283 1.508 1.00 88.06 89 GLU A CA 1
ATOM 735 C C . GLU A 1 89 ? -14.260 1.690 2.339 1.00 88.06 89 GLU A C 1
ATOM 737 O O . GLU A 1 89 ? -13.583 0.785 1.856 1.00 88.06 89 GLU A O 1
ATOM 742 N N . PHE A 1 90 ? -14.096 2.132 3.590 1.00 91.06 90 PHE A N 1
ATOM 743 C CA . PHE A 1 90 ? -13.108 1.575 4.513 1.00 91.06 90 PHE A CA 1
ATOM 744 C C . PHE A 1 90 ? -13.379 0.103 4.798 1.00 91.06 90 PHE A C 1
ATOM 746 O O . PHE A 1 90 ? -12.496 -0.731 4.608 1.00 91.06 90 PHE A O 1
ATOM 753 N N . LYS A 1 91 ? -14.626 -0.232 5.149 1.00 91.38 91 LYS A N 1
ATOM 754 C CA . LYS A 1 91 ? -15.038 -1.618 5.416 1.00 91.38 91 LYS A CA 1
ATOM 755 C C . LYS A 1 91 ? -14.802 -2.517 4.201 1.00 91.38 91 LYS A C 1
ATOM 757 O O . LYS A 1 91 ? -14.284 -3.618 4.327 1.00 91.38 91 LYS A O 1
ATOM 762 N N . CYS A 1 92 ? -15.139 -2.055 2.994 1.00 89.69 92 CYS A N 1
ATOM 763 C CA . CYS A 1 92 ? -14.873 -2.832 1.781 1.00 89.69 92 CYS A CA 1
ATOM 764 C C . CYS A 1 92 ? -13.374 -3.016 1.538 1.00 89.69 92 CYS A C 1
ATOM 766 O O . CYS A 1 92 ? -12.956 -4.107 1.163 1.00 89.69 92 CYS A O 1
ATOM 768 N N . TRP A 1 93 ? -12.590 -1.959 1.730 1.00 91.06 93 TRP A N 1
ATOM 769 C CA . TRP A 1 93 ? -11.151 -1.976 1.519 1.00 91.06 93 TRP A CA 1
ATOM 770 C C . TRP A 1 93 ? -10.446 -2.935 2.486 1.00 91.06 93 TRP A C 1
ATOM 772 O O . TRP A 1 93 ? -9.716 -3.821 2.046 1.00 91.06 93 TRP A O 1
ATOM 782 N N . ILE A 1 94 ? -10.730 -2.838 3.788 1.00 90.94 94 ILE A N 1
ATOM 783 C CA . ILE A 1 94 ? -10.089 -3.698 4.787 1.00 90.94 94 ILE A CA 1
ATOM 784 C C . ILE A 1 94 ? -10.468 -5.173 4.596 1.00 90.94 94 ILE A C 1
ATOM 786 O O . ILE A 1 94 ? -9.602 -6.036 4.679 1.00 90.94 94 ILE A O 1
ATOM 790 N N . LEU A 1 95 ? -11.725 -5.469 4.241 1.00 90.94 95 LEU A N 1
ATOM 791 C CA . LEU A 1 95 ? -12.201 -6.840 4.025 1.00 90.94 95 LEU A CA 1
ATOM 792 C C . LEU A 1 95 ? -11.683 -7.477 2.734 1.00 90.94 95 LEU A C 1
ATOM 794 O O . LEU A 1 95 ? -11.454 -8.683 2.702 1.00 90.94 95 LEU A O 1
ATOM 798 N N . LYS A 1 96 ? -11.565 -6.701 1.652 1.00 88.06 96 LYS A N 1
ATOM 799 C CA . LYS A 1 96 ? -11.238 -7.241 0.322 1.00 88.06 96 LYS A CA 1
ATOM 800 C C . LYS A 1 96 ? -9.760 -7.175 -0.022 1.00 88.06 96 LYS A C 1
ATOM 802 O O . LYS A 1 96 ? -9.319 -7.969 -0.843 1.00 88.06 96 LYS A O 1
ATOM 807 N N . GLU A 1 97 ? -9.033 -6.220 0.546 1.00 85.62 97 GLU A N 1
ATOM 808 C CA . GLU A 1 97 ? -7.622 -5.998 0.228 1.00 85.62 97 GLU A CA 1
ATOM 809 C C . GLU A 1 97 ? -6.737 -6.379 1.414 1.00 85.62 97 GLU A C 1
ATOM 811 O O . GLU A 1 97 ? -5.865 -7.229 1.275 1.00 85.62 97 GLU A O 1
ATOM 816 N N . ILE A 1 98 ? -7.000 -5.817 2.597 1.00 88.12 98 ILE A N 1
ATOM 817 C CA . ILE A 1 98 ? -6.056 -5.907 3.721 1.00 88.12 98 ILE A CA 1
ATOM 818 C C . ILE A 1 98 ? -6.117 -7.246 4.442 1.00 88.12 98 ILE A C 1
ATOM 820 O O . ILE A 1 98 ? -5.084 -7.877 4.625 1.00 88.12 98 ILE A O 1
ATOM 824 N N . LEU A 1 99 ? -7.301 -7.706 4.843 1.00 89.06 99 LEU A N 1
ATOM 825 C CA . LEU A 1 99 ? -7.444 -8.967 5.572 1.00 89.06 99 LEU A CA 1
ATOM 826 C C . LEU A 1 99 ? -6.892 -10.176 4.795 1.00 89.06 99 LEU A C 1
ATOM 828 O O . LEU A 1 99 ? -6.146 -10.944 5.400 1.00 89.06 99 LEU A O 1
ATOM 832 N N . PRO A 1 100 ? -7.178 -10.353 3.488 1.00 87.94 100 PRO A N 1
ATOM 833 C CA . PRO A 1 100 ? -6.584 -11.437 2.708 1.00 87.94 100 PRO A CA 1
ATOM 834 C C . PRO A 1 100 ? -5.055 -11.360 2.648 1.00 87.94 100 PRO A C 1
ATOM 836 O O . PRO A 1 100 ? -4.388 -12.360 2.894 1.00 87.94 100 PRO A O 1
ATOM 839 N N . GLU A 1 101 ? -4.505 -10.172 2.376 1.00 83.19 101 GLU A N 1
ATOM 840 C CA . GLU A 1 101 ? -3.056 -9.951 2.282 1.00 83.19 101 GLU A CA 1
ATOM 841 C C . GLU A 1 101 ? -2.358 -10.244 3.615 1.00 83.19 101 GLU A C 1
ATOM 843 O O . GLU A 1 101 ? -1.358 -10.953 3.675 1.00 83.19 101 GLU A O 1
ATOM 848 N N . VAL A 1 102 ? -2.920 -9.739 4.709 1.00 84.06 102 VAL A N 1
ATOM 849 C CA . VAL A 1 102 ? -2.380 -9.922 6.053 1.00 84.06 102 VAL A CA 1
ATOM 850 C C . VAL A 1 102 ? -2.460 -11.384 6.498 1.00 84.06 102 VAL A C 1
ATOM 852 O O . VAL A 1 102 ? -1.527 -11.851 7.145 1.00 84.06 102 VAL A O 1
ATOM 855 N N . LYS A 1 103 ? -3.533 -12.114 6.162 1.00 84.56 103 LYS A N 1
ATOM 856 C CA . LYS A 1 103 ? -3.651 -13.550 6.473 1.00 84.56 103 LYS A CA 1
ATOM 857 C C . LYS A 1 103 ? -2.609 -14.381 5.740 1.00 84.56 103 LYS A C 1
ATOM 859 O O . LYS A 1 103 ? -1.951 -15.191 6.376 1.00 84.56 103 LYS A O 1
ATOM 864 N N . GLU A 1 104 ? -2.399 -14.125 4.448 1.00 79.69 104 GLU A N 1
ATOM 865 C CA . GLU A 1 104 ? -1.354 -14.803 3.666 1.00 79.69 104 GLU A CA 1
ATOM 866 C C . GLU A 1 104 ? 0.032 -14.598 4.295 1.00 79.69 104 GLU A C 1
ATOM 868 O O . GLU A 1 104 ? 0.849 -15.515 4.358 1.00 79.69 104 GLU A O 1
ATOM 873 N N . VAL A 1 105 ? 0.290 -13.398 4.817 1.00 73.50 105 VAL A N 1
ATOM 874 C CA . VAL A 1 105 ? 1.531 -13.107 5.537 1.00 73.50 105 VAL A CA 1
ATOM 875 C C . VAL A 1 105 ? 1.535 -13.820 6.887 1.00 73.50 105 VAL A C 1
ATOM 877 O O . VAL A 1 105 ? 2.545 -14.393 7.267 1.00 73.50 105 VAL A O 1
ATOM 880 N N . ALA A 1 106 ? 0.428 -13.820 7.621 1.00 75.12 106 ALA A N 1
ATOM 881 C CA . ALA A 1 106 ? 0.347 -14.440 8.935 1.00 75.12 106 ALA A CA 1
ATOM 882 C C . ALA A 1 106 ? 0.502 -15.972 8.893 1.00 75.12 106 ALA A C 1
ATOM 884 O O . ALA A 1 106 ? 1.102 -16.527 9.801 1.00 75.12 106 ALA A O 1
ATOM 885 N N . GLU A 1 107 ? 0.073 -16.642 7.825 1.00 77.06 107 GLU A N 1
ATOM 886 C CA . GLU A 1 107 ? 0.184 -18.101 7.650 1.00 77.06 107 GLU A CA 1
ATOM 887 C C . GLU A 1 107 ? 1.607 -18.595 7.321 1.00 77.06 107 GLU A C 1
ATOM 889 O O . GLU A 1 107 ? 1.860 -19.799 7.275 1.00 77.06 107 GLU A O 1
ATOM 894 N N . ALA A 1 108 ? 2.560 -17.694 7.080 1.00 67.50 108 ALA A N 1
ATOM 895 C CA . ALA A 1 108 ? 3.913 -18.079 6.703 1.00 67.50 108 ALA A CA 1
ATOM 896 C C . ALA A 1 108 ? 4.781 -18.475 7.912 1.00 67.50 108 ALA A C 1
ATOM 898 O O . ALA A 1 108 ? 4.976 -17.693 8.843 1.00 67.50 108 ALA A O 1
ATOM 899 N N . GLU A 1 109 ? 5.395 -19.662 7.825 1.00 59.97 109 GLU A N 1
ATOM 900 C CA . GLU A 1 109 ? 6.094 -20.367 8.919 1.00 59.97 109 GLU A CA 1
ATOM 901 C C . GLU A 1 109 ? 7.298 -19.630 9.539 1.00 59.97 109 GLU A C 1
ATOM 903 O O . GLU A 1 109 ? 7.787 -20.014 10.599 1.00 59.97 109 GLU A O 1
ATOM 908 N N . SER A 1 110 ? 7.834 -18.590 8.892 1.00 62.19 110 SER A N 1
ATOM 909 C CA . SER A 1 110 ? 8.970 -17.835 9.431 1.00 62.19 110 SER A CA 1
ATOM 910 C C . SER A 1 110 ? 8.939 -16.361 9.045 1.00 62.19 110 SER A C 1
ATOM 912 O O . SER A 1 110 ? 8.445 -15.999 7.979 1.00 62.19 110 SER A O 1
ATOM 914 N N . ILE A 1 111 ? 9.539 -15.500 9.876 1.00 59.50 111 ILE A N 1
ATOM 915 C CA . ILE A 1 111 ? 9.728 -14.063 9.586 1.00 59.50 111 ILE A CA 1
ATOM 916 C C . ILE A 1 111 ? 10.395 -13.863 8.218 1.00 59.50 111 ILE A C 1
ATOM 918 O O . ILE A 1 111 ? 9.981 -13.004 7.440 1.00 59.50 111 ILE A O 1
ATOM 922 N N . ASP A 1 112 ? 11.371 -14.707 7.876 1.00 57.78 112 ASP A N 1
ATOM 923 C CA . ASP A 1 112 ? 12.019 -14.676 6.565 1.00 57.78 112 ASP A CA 1
ATOM 924 C C . ASP A 1 112 ? 11.054 -15.026 5.422 1.00 57.78 112 ASP A C 1
ATOM 926 O O . ASP A 1 112 ? 11.125 -14.401 4.363 1.00 57.78 112 ASP A O 1
ATOM 930 N N . SER A 1 113 ? 10.125 -15.964 5.634 1.00 58.12 113 SER A N 1
ATOM 931 C CA . SER A 1 113 ? 9.081 -16.332 4.665 1.00 58.12 113 SER A CA 1
ATOM 932 C C . SER A 1 113 ? 8.026 -15.234 4.514 1.00 58.12 113 SER A C 1
ATOM 934 O O . SER A 1 113 ? 7.605 -14.925 3.404 1.00 58.12 113 SER A O 1
ATOM 936 N N . ARG A 1 114 ? 7.667 -14.564 5.608 1.00 60.78 114 ARG A N 1
ATOM 937 C CA . ARG A 1 114 ? 6.721 -13.436 5.646 1.00 60.78 114 ARG A CA 1
ATOM 938 C C . ARG A 1 114 ? 7.243 -12.226 4.873 1.00 60.78 114 ARG A C 1
ATOM 940 O O . ARG A 1 114 ? 6.564 -11.666 4.013 1.00 60.78 114 ARG A O 1
ATOM 947 N N . VAL A 1 115 ? 8.504 -11.870 5.123 1.00 62.28 115 VAL A N 1
ATOM 948 C CA . VAL A 1 115 ? 9.238 -10.847 4.364 1.00 62.28 115 VAL A CA 1
ATOM 949 C C . VAL A 1 115 ? 9.401 -11.280 2.901 1.00 62.28 115 VAL A C 1
ATOM 951 O O . VAL A 1 115 ? 9.315 -10.444 1.999 1.00 62.28 115 VAL A O 1
ATOM 954 N N . LEU A 1 116 ? 9.594 -12.580 2.638 1.00 61.59 116 LEU A N 1
ATOM 955 C CA . LEU A 1 116 ? 9.702 -13.132 1.287 1.00 61.59 116 LEU A CA 1
ATOM 956 C C . LEU A 1 116 ? 8.392 -13.043 0.490 1.00 61.59 116 LEU A C 1
ATOM 958 O O . LEU A 1 116 ? 8.445 -12.730 -0.695 1.00 61.59 116 LEU A O 1
ATOM 962 N N . ILE A 1 117 ? 7.230 -13.259 1.104 1.00 64.75 117 ILE A N 1
ATOM 963 C CA . ILE A 1 117 ? 5.929 -13.152 0.422 1.00 64.75 117 ILE A CA 1
ATOM 964 C C . ILE A 1 117 ? 5.715 -11.732 -0.102 1.00 64.75 117 ILE A C 1
ATOM 966 O O . ILE A 1 117 ? 5.448 -11.540 -1.291 1.00 64.75 117 ILE A O 1
ATOM 970 N N . TYR A 1 118 ? 5.948 -10.723 0.741 1.00 64.75 118 TYR A N 1
ATOM 971 C CA . TYR A 1 118 ? 5.878 -9.320 0.326 1.00 64.75 118 TYR A CA 1
ATOM 972 C C . TYR A 1 118 ? 6.870 -8.979 -0.783 1.00 64.75 118 TYR A C 1
ATOM 974 O O . TYR A 1 118 ? 6.522 -8.314 -1.761 1.00 64.75 118 TYR A O 1
ATOM 982 N N . ALA A 1 119 ? 8.102 -9.463 -0.641 1.00 67.81 119 ALA A N 1
ATOM 983 C CA . ALA A 1 119 ? 9.150 -9.351 -1.645 1.00 67.81 119 ALA A CA 1
ATOM 984 C C . ALA A 1 119 ? 8.702 -9.900 -3.004 1.00 67.81 119 ALA A C 1
ATOM 986 O O . ALA A 1 119 ? 8.806 -9.207 -4.014 1.00 67.81 119 ALA A O 1
ATOM 987 N N . LEU A 1 120 ? 8.171 -11.122 -3.024 1.00 68.06 120 LEU A N 1
ATOM 988 C CA . LEU A 1 120 ? 7.709 -11.796 -4.234 1.00 68.06 120 LEU A CA 1
ATOM 989 C C . LEU A 1 120 ? 6.496 -11.084 -4.845 1.00 68.06 120 LEU A C 1
ATOM 991 O O . LEU A 1 120 ? 6.406 -10.954 -6.066 1.00 68.06 120 LEU A O 1
ATOM 995 N N . ALA A 1 121 ? 5.579 -10.577 -4.018 1.00 71.81 121 ALA A N 1
ATOM 996 C CA . ALA A 1 121 ? 4.410 -9.826 -4.470 1.00 71.81 121 ALA A CA 1
ATOM 997 C C . ALA A 1 121 ? 4.769 -8.467 -5.099 1.00 71.81 121 ALA A C 1
ATOM 999 O O . ALA A 1 121 ? 4.009 -7.955 -5.925 1.00 71.81 121 ALA A O 1
ATOM 1000 N N . ILE A 1 122 ? 5.906 -7.877 -4.717 1.00 79.75 122 ILE A N 1
ATOM 1001 C CA . ILE A 1 122 ? 6.487 -6.702 -5.377 1.00 79.75 122 ILE A CA 1
ATOM 1002 C C . ILE A 1 122 ? 7.243 -7.136 -6.635 1.00 79.75 122 ILE A C 1
ATOM 1004 O O . ILE A 1 122 ? 7.018 -6.566 -7.696 1.00 79.75 122 ILE A O 1
ATOM 1008 N N . GLN A 1 123 ? 8.081 -8.173 -6.556 1.00 79.31 123 GLN A N 1
ATOM 1009 C CA . GLN A 1 123 ? 8.881 -8.667 -7.681 1.00 79.31 123 GLN A CA 1
ATOM 1010 C C . GLN A 1 123 ? 8.014 -9.027 -8.896 1.00 79.31 123 GLN A C 1
ATOM 1012 O O . GLN A 1 123 ? 8.345 -8.644 -10.013 1.00 79.31 123 GLN A O 1
ATOM 1017 N N . LYS A 1 124 ? 6.865 -9.687 -8.685 1.00 83.62 124 LYS A N 1
ATOM 1018 C CA . LYS A 1 124 ? 5.890 -10.018 -9.746 1.00 83.62 124 LYS A CA 1
ATOM 1019 C C . LYS A 1 124 ? 5.344 -8.790 -10.487 1.00 83.62 124 LYS A C 1
ATOM 1021 O O . LYS A 1 124 ? 4.884 -8.896 -11.621 1.00 83.62 124 LYS A O 1
ATOM 1026 N N . GLU A 1 125 ? 5.378 -7.627 -9.848 1.00 88.19 125 GLU A N 1
ATOM 1027 C CA . GLU A 1 125 ? 4.846 -6.367 -10.365 1.00 88.19 125 GLU A CA 1
ATOM 1028 C C . GLU A 1 125 ? 5.924 -5.496 -11.040 1.00 88.19 125 GLU A C 1
ATOM 1030 O O . GLU A 1 125 ? 5.631 -4.396 -11.525 1.00 88.19 125 GLU A O 1
ATOM 1035 N N . ILE A 1 126 ? 7.161 -5.999 -11.112 1.00 88.38 126 ILE A N 1
ATOM 1036 C CA . ILE A 1 126 ? 8.335 -5.323 -11.662 1.00 88.38 126 ILE A CA 1
ATOM 1037 C C . ILE A 1 126 ? 8.865 -6.105 -12.869 1.00 88.38 126 ILE A C 1
ATOM 1039 O O . ILE A 1 126 ? 8.959 -7.326 -12.855 1.00 88.38 126 ILE A O 1
ATOM 1043 N N . VAL A 1 127 ? 9.226 -5.388 -13.930 1.00 89.12 127 VAL A N 1
ATOM 1044 C CA . VAL A 1 127 ? 9.878 -5.937 -15.125 1.00 89.12 127 VAL A CA 1
ATOM 1045 C C . VAL A 1 127 ? 11.137 -5.131 -15.397 1.00 89.12 127 VAL A C 1
ATOM 1047 O O . VAL A 1 127 ? 11.094 -3.906 -15.367 1.00 89.12 127 VAL A O 1
ATOM 1050 N N . PHE A 1 128 ? 12.252 -5.790 -15.693 1.00 87.31 128 PHE A N 1
ATOM 1051 C CA . PHE A 1 128 ? 13.472 -5.111 -16.123 1.00 87.31 128 PHE A CA 1
ATOM 1052 C C . PHE A 1 128 ? 13.667 -5.309 -17.626 1.00 87.31 128 PHE A C 1
ATOM 1054 O O . PHE A 1 128 ? 13.606 -6.433 -18.114 1.00 87.31 128 PHE A O 1
ATOM 1061 N N . ASN A 1 129 ? 13.865 -4.220 -18.368 1.00 87.94 129 ASN A N 1
ATOM 1062 C CA . ASN A 1 129 ? 14.200 -4.277 -19.787 1.00 87.94 129 ASN A CA 1
ATOM 1063 C C . ASN A 1 129 ? 15.722 -4.207 -19.944 1.00 87.94 129 ASN A C 1
ATOM 1065 O O . ASN A 1 129 ? 16.326 -3.182 -19.618 1.00 87.94 129 ASN A O 1
ATOM 1069 N N . GLU A 1 130 ? 16.320 -5.287 -20.444 1.00 81.00 130 GLU A N 1
ATOM 1070 C CA . GLU A 1 130 ? 17.775 -5.432 -20.563 1.00 81.00 130 GLU A CA 1
ATOM 1071 C C . GLU A 1 130 ? 18.368 -4.446 -21.571 1.00 81.00 130 GLU A C 1
ATOM 1073 O O . GLU A 1 130 ? 19.312 -3.730 -21.240 1.00 81.00 130 GLU A O 1
ATOM 1078 N N . ASP A 1 131 ? 17.754 -4.339 -22.753 1.00 82.19 131 ASP A N 1
ATOM 1079 C CA . ASP A 1 131 ? 18.235 -3.506 -23.863 1.00 82.19 131 ASP A CA 1
ATOM 1080 C C . ASP A 1 131 ? 18.363 -2.032 -23.475 1.00 82.19 131 ASP A C 1
ATOM 1082 O O . ASP A 1 131 ? 19.282 -1.327 -23.892 1.00 82.19 131 ASP A O 1
ATOM 1086 N N . ARG A 1 132 ? 17.412 -1.545 -22.674 1.00 84.88 132 ARG A N 1
ATOM 1087 C CA . ARG A 1 132 ? 17.367 -0.152 -22.219 1.00 84.88 132 ARG A CA 1
ATOM 1088 C C . ARG A 1 132 ? 18.015 0.042 -20.854 1.00 84.88 132 ARG A C 1
ATOM 1090 O O . ARG A 1 132 ? 18.275 1.181 -20.473 1.00 84.88 132 ARG A O 1
ATOM 1097 N N . GLY A 1 133 ? 18.236 -1.038 -20.106 1.00 86.88 133 GLY A N 1
ATOM 1098 C CA . GLY A 1 133 ? 18.662 -0.994 -18.712 1.00 86.88 133 GLY A CA 1
ATOM 1099 C C . GLY A 1 133 ? 17.670 -0.252 -17.812 1.00 86.88 133 GLY A C 1
ATOM 1100 O O . GLY A 1 133 ? 18.096 0.464 -16.910 1.00 86.88 133 GLY A O 1
ATOM 1101 N N . ILE A 1 134 ? 16.365 -0.357 -18.080 1.00 90.31 134 ILE A N 1
ATOM 1102 C CA . ILE A 1 134 ? 15.314 0.378 -17.357 1.00 90.31 134 ILE A CA 1
ATOM 1103 C C . ILE A 1 134 ? 14.397 -0.607 -16.637 1.00 90.31 134 ILE A C 1
ATOM 1105 O O . ILE A 1 134 ? 13.885 -1.552 -17.240 1.00 90.31 134 ILE A O 1
ATOM 1109 N N . GLY A 1 135 ? 14.150 -0.345 -15.353 1.00 91.31 135 GLY A N 1
ATOM 1110 C CA . GLY A 1 135 ? 13.100 -1.012 -14.593 1.00 91.31 135 GLY A CA 1
ATOM 1111 C C . GLY A 1 135 ? 11.724 -0.420 -14.888 1.00 91.31 135 GLY A C 1
ATOM 1112 O O . GLY A 1 135 ? 11.593 0.788 -15.053 1.00 91.31 135 GLY A O 1
ATOM 1113 N N . TYR A 1 136 ? 10.693 -1.251 -14.917 1.00 93.19 136 TYR A N 1
ATOM 1114 C CA . TYR A 1 136 ? 9.302 -0.866 -15.112 1.00 93.19 136 TYR A CA 1
ATOM 1115 C C . TYR A 1 136 ? 8.452 -1.452 -13.990 1.00 93.19 136 TYR A C 1
ATOM 1117 O O . TYR A 1 136 ? 8.509 -2.654 -13.740 1.00 93.19 136 TYR A O 1
ATOM 1125 N N . LEU A 1 137 ? 7.644 -0.627 -13.328 1.00 94.88 137 LEU A N 1
ATOM 1126 C CA . LEU A 1 137 ? 6.831 -1.040 -12.185 1.00 94.88 137 LEU A CA 1
ATOM 1127 C C . LEU A 1 137 ? 5.349 -0.749 -12.439 1.00 94.88 137 LEU A C 1
ATOM 1129 O O . LEU A 1 137 ? 4.988 0.299 -12.986 1.00 94.88 137 LEU A O 1
ATOM 1133 N N . SER A 1 138 ? 4.480 -1.682 -12.049 1.00 94.88 138 SER A N 1
ATOM 1134 C CA . SER A 1 138 ? 3.029 -1.473 -12.083 1.00 94.88 138 SER A CA 1
ATOM 1135 C C . SER A 1 138 ? 2.571 -0.564 -10.940 1.00 94.88 138 SER A C 1
ATOM 1137 O O . SER A 1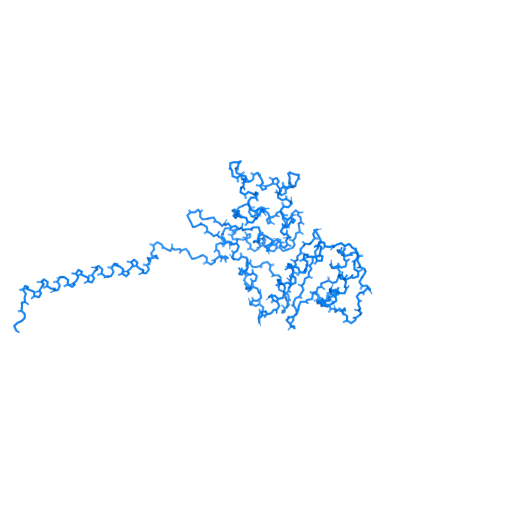 138 ? 3.300 -0.333 -9.971 1.00 94.88 138 SER A O 1
ATOM 1139 N N . ILE A 1 139 ? 1.332 -0.078 -11.012 1.00 93.62 139 ILE A N 1
ATOM 1140 C CA . ILE A 1 139 ? 0.733 0.665 -9.899 1.00 93.62 139 ILE A CA 1
ATOM 1141 C C . ILE A 1 139 ? 0.666 -0.178 -8.618 1.00 93.62 139 ILE A C 1
ATOM 1143 O O . ILE A 1 139 ? 0.914 0.343 -7.536 1.00 93.62 139 ILE A O 1
ATOM 1147 N N . LYS A 1 140 ? 0.460 -1.496 -8.737 1.00 90.06 140 LYS A N 1
ATOM 1148 C CA . LYS A 1 140 ? 0.438 -2.434 -7.606 1.00 90.06 140 LYS A CA 1
ATOM 1149 C C . LYS A 1 140 ? 1.804 -2.652 -6.960 1.00 90.06 140 LYS A C 1
ATOM 1151 O O . LYS A 1 140 ? 1.866 -3.057 -5.802 1.00 90.06 140 LYS A O 1
ATOM 1156 N N . ALA A 1 141 ? 2.903 -2.453 -7.690 1.00 90.44 141 ALA A N 1
ATOM 1157 C CA . ALA A 1 141 ? 4.223 -2.391 -7.066 1.00 90.44 141 ALA A CA 1
ATOM 1158 C C . ALA A 1 141 ? 4.322 -1.124 -6.214 1.00 90.44 141 ALA A C 1
ATOM 1160 O O . ALA A 1 141 ? 4.732 -1.186 -5.060 1.00 90.44 141 ALA A O 1
ATOM 1161 N N . VAL A 1 142 ? 3.905 0.020 -6.766 1.00 91.69 142 VAL A N 1
ATOM 1162 C CA . VAL A 1 142 ? 3.988 1.310 -6.071 1.00 91.69 142 VAL A CA 1
ATOM 1163 C C . VAL A 1 142 ? 3.136 1.325 -4.812 1.00 91.69 142 VAL A C 1
ATOM 1165 O O . VAL A 1 142 ? 3.641 1.754 -3.785 1.00 91.69 142 VAL A O 1
ATOM 1168 N N . THR A 1 143 ? 1.911 0.795 -4.839 1.00 88.00 143 THR A N 1
ATOM 1169 C CA . THR A 1 143 ? 1.059 0.704 -3.638 1.00 88.00 143 THR A CA 1
ATOM 1170 C C . THR A 1 143 ? 1.747 -0.057 -2.508 1.00 88.00 143 THR A C 1
ATOM 1172 O O . THR A 1 143 ? 1.781 0.411 -1.372 1.00 88.00 143 THR A O 1
ATOM 1175 N N . LYS A 1 144 ? 2.374 -1.197 -2.821 1.00 84.50 144 LYS A N 1
ATOM 1176 C CA . LYS A 1 144 ? 3.130 -2.006 -1.853 1.00 84.50 144 LYS A CA 1
ATOM 1177 C C . LYS A 1 144 ? 4.425 -1.334 -1.399 1.00 84.50 144 LYS A C 1
ATOM 1179 O O . LYS A 1 144 ? 4.894 -1.600 -0.296 1.00 84.50 144 LYS A O 1
ATOM 1184 N N . LEU A 1 145 ? 5.024 -0.488 -2.229 1.00 86.62 145 LEU A N 1
ATOM 1185 C CA . LEU A 1 145 ? 6.251 0.236 -1.905 1.00 86.62 145 LEU A CA 1
ATOM 1186 C C . LEU A 1 145 ? 5.987 1.489 -1.068 1.00 86.62 145 LEU A C 1
ATOM 1188 O O . LEU A 1 145 ? 6.785 1.831 -0.202 1.00 86.62 145 LEU A O 1
ATOM 1192 N N . THR A 1 146 ? 4.873 2.174 -1.287 1.00 86.44 146 THR A N 1
ATOM 1193 C CA . THR A 1 146 ? 4.543 3.406 -0.563 1.00 86.44 146 THR A CA 1
ATOM 1194 C C . THR A 1 146 ? 3.621 3.162 0.625 1.00 86.44 146 THR A C 1
ATOM 1196 O O . THR A 1 146 ? 3.567 3.989 1.530 1.00 86.44 146 THR A O 1
ATOM 1199 N N . GLY A 1 147 ? 2.902 2.035 0.645 1.00 80.12 147 GLY A N 1
ATOM 1200 C CA . GLY A 1 147 ? 1.814 1.781 1.592 1.00 80.12 147 GLY A CA 1
ATOM 1201 C C . GLY A 1 147 ? 0.563 2.612 1.308 1.00 80.12 147 GLY A C 1
ATOM 1202 O O . GLY A 1 147 ? -0.309 2.712 2.172 1.00 80.12 147 GLY A O 1
ATOM 1203 N N . VAL A 1 148 ? 0.481 3.247 0.137 1.00 85.56 148 VAL A N 1
ATOM 1204 C CA . VAL A 1 148 ? -0.650 4.082 -0.278 1.00 85.56 148 VAL A CA 1
ATOM 1205 C C . VAL A 1 148 ? -1.609 3.239 -1.110 1.00 85.56 148 VAL A C 1
ATOM 1207 O O . VAL A 1 148 ? -1.187 2.469 -1.973 1.00 85.56 148 VAL A O 1
ATOM 1210 N N . ARG A 1 149 ? -2.914 3.382 -0.863 1.00 80.94 149 ARG A N 1
ATOM 1211 C CA . ARG A 1 149 ? -3.947 2.664 -1.622 1.00 80.94 149 ARG A CA 1
ATOM 1212 C C . ARG A 1 149 ? -3.876 2.961 -3.108 1.00 80.94 149 ARG A C 1
ATOM 1214 O O . ARG A 1 149 ? -3.648 4.100 -3.512 1.00 80.94 149 ARG A O 1
ATOM 1221 N N . GLU A 1 150 ? -4.214 1.947 -3.903 1.00 87.31 150 GLU A N 1
ATOM 1222 C CA . GLU A 1 150 ? -4.226 2.052 -5.361 1.00 87.31 150 GLU A CA 1
ATOM 1223 C C . GLU A 1 150 ? -5.089 3.231 -5.799 1.00 87.31 150 GLU A C 1
ATOM 1225 O O . GLU A 1 150 ? -4.584 4.142 -6.444 1.00 87.31 150 GLU A O 1
ATOM 1230 N N . ARG A 1 151 ? -6.345 3.289 -5.340 1.00 83.81 151 ARG A N 1
ATOM 1231 C CA . ARG A 1 151 ? -7.288 4.369 -5.664 1.00 83.81 151 ARG A CA 1
ATOM 1232 C C . ARG A 1 151 ? -6.744 5.769 -5.359 1.00 83.81 151 ARG A C 1
ATOM 1234 O O . ARG A 1 151 ? -6.874 6.646 -6.203 1.00 83.81 151 ARG A O 1
ATOM 1241 N N . ALA A 1 152 ? -6.096 5.957 -4.208 1.00 86.38 152 ALA A N 1
ATOM 1242 C CA . ALA A 1 152 ? -5.532 7.252 -3.830 1.00 86.38 152 ALA A CA 1
ATOM 1243 C C . ALA A 1 152 ? -4.400 7.673 -4.784 1.00 86.38 152 ALA A C 1
ATOM 1245 O O . ALA A 1 152 ? -4.368 8.816 -5.230 1.00 86.38 152 ALA A O 1
ATOM 1246 N N . ILE A 1 153 ? -3.527 6.736 -5.176 1.00 90.69 153 ILE A N 1
ATOM 1247 C CA . ILE A 1 153 ? -2.500 6.991 -6.199 1.00 90.69 153 ILE A CA 1
ATOM 1248 C C . ILE A 1 153 ? -3.154 7.322 -7.547 1.00 90.69 153 ILE A C 1
ATOM 1250 O O . ILE A 1 153 ? -2.740 8.277 -8.202 1.00 90.69 153 ILE A O 1
ATOM 1254 N N . LYS A 1 154 ? -4.185 6.571 -7.966 1.00 92.31 154 LYS A N 1
ATOM 1255 C CA . LYS A 1 154 ? -4.901 6.822 -9.232 1.00 92.31 154 LYS A CA 1
ATOM 1256 C C . LYS A 1 154 ? -5.456 8.242 -9.284 1.00 92.31 154 LYS A C 1
ATOM 1258 O O . LYS A 1 154 ? -5.200 8.970 -10.241 1.00 92.31 154 LYS A O 1
ATOM 1263 N N . GLU A 1 155 ? -6.189 8.631 -8.246 1.00 89.81 155 GLU A N 1
ATOM 1264 C CA . GLU A 1 155 ? -6.815 9.948 -8.131 1.00 89.81 155 GLU A CA 1
ATOM 1265 C C . GLU A 1 155 ? -5.754 11.055 -8.093 1.00 89.81 155 GLU A C 1
ATOM 1267 O O . GLU A 1 155 ? -5.836 12.015 -8.863 1.00 89.81 155 GLU A O 1
ATOM 1272 N N . ALA A 1 156 ? -4.704 10.890 -7.28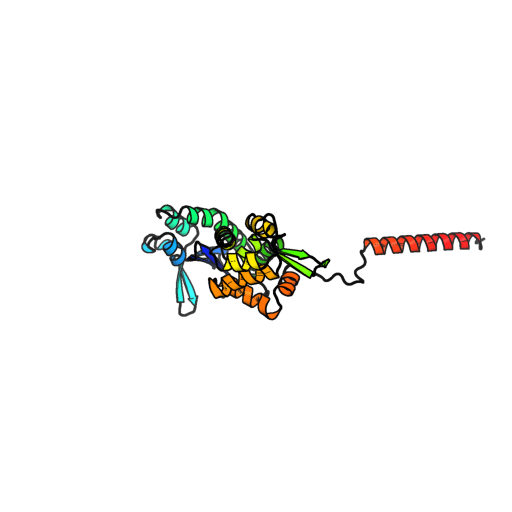4 1.00 90.25 156 ALA A N 1
ATOM 1273 C CA . ALA A 1 156 ? -3.633 11.874 -7.155 1.00 90.25 156 ALA A CA 1
ATOM 1274 C C . ALA A 1 156 ? -2.820 12.054 -8.447 1.00 90.25 156 ALA A C 1
ATOM 1276 O O . ALA A 1 156 ? -2.381 13.166 -8.735 1.00 90.25 156 ALA A O 1
ATOM 1277 N N . VAL A 1 157 ? -2.615 10.994 -9.232 1.00 90.81 157 VAL A N 1
ATOM 1278 C CA . VAL A 1 157 ? -1.857 11.061 -10.491 1.00 90.81 157 VAL A CA 1
ATOM 1279 C C . VAL A 1 157 ? -2.707 11.613 -11.635 1.00 90.81 157 VAL A C 1
ATOM 1281 O O . VAL A 1 157 ? -2.185 12.363 -12.458 1.00 90.81 157 VAL A O 1
ATOM 1284 N N . ILE A 1 158 ? -4.001 11.286 -11.715 1.00 87.31 158 ILE A N 1
ATOM 1285 C CA . ILE A 1 158 ? -4.883 11.792 -12.783 1.00 87.31 158 ILE A CA 1
ATOM 1286 C C . ILE A 1 158 ? -5.245 13.269 -12.575 1.00 87.31 158 ILE A C 1
ATOM 1288 O O . ILE A 1 158 ? -5.403 14.004 -13.550 1.00 87.31 158 ILE A O 1
ATOM 1292 N N . THR A 1 159 ? -5.368 13.718 -11.327 1.00 87.06 159 THR A N 1
ATOM 1293 C CA . THR A 1 159 ? -5.822 15.079 -11.012 1.00 87.06 159 THR A CA 1
ATOM 1294 C C . THR A 1 159 ? -4.778 16.125 -11.413 1.00 87.06 159 THR A C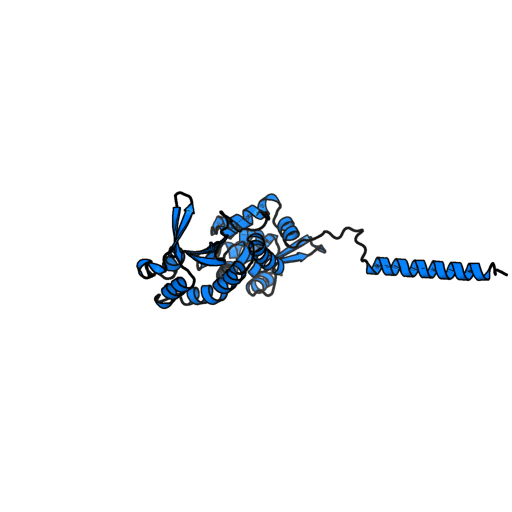 1
ATOM 1296 O O . THR A 1 159 ? -3.666 16.142 -10.891 1.00 87.06 159 THR A O 1
ATOM 1299 N N . SER A 1 160 ? -5.141 17.051 -12.306 1.00 71.06 160 SER A N 1
ATOM 1300 C CA . SER A 1 160 ? -4.232 18.092 -12.822 1.00 71.06 160 SER A CA 1
ATOM 1301 C C . SER A 1 160 ? -3.780 19.110 -11.769 1.00 71.06 160 SER A C 1
ATOM 1303 O O . SER A 1 160 ? -2.730 19.735 -11.914 1.00 71.06 160 SER A O 1
ATOM 1305 N N . GLU A 1 161 ? -4.568 19.285 -10.711 1.00 79.12 161 GLU A N 1
ATOM 1306 C CA . GLU A 1 161 ? -4.269 20.187 -9.592 1.00 79.12 161 GLU A CA 1
ATOM 1307 C C . GLU A 1 161 ? -3.343 19.546 -8.551 1.00 79.12 161 GLU A C 1
ATOM 1309 O O . GLU A 1 161 ? -2.713 20.246 -7.762 1.00 79.12 161 GLU A O 1
ATOM 1314 N N . SER A 1 162 ? -3.209 18.218 -8.574 1.00 88.12 162 SER A N 1
ATOM 1315 C CA . SER A 1 162 ? -2.341 17.495 -7.654 1.00 88.12 162 SER A CA 1
ATOM 1316 C C . SER A 1 162 ? -0.871 17.747 -7.980 1.00 88.12 162 SER A C 1
ATOM 1318 O O . SER A 1 162 ? -0.437 17.612 -9.131 1.00 88.12 162 SER A O 1
ATOM 1320 N N . LYS A 1 163 ? -0.077 18.050 -6.945 1.00 88.25 163 LYS A N 1
ATOM 1321 C CA . LYS A 1 163 ? 1.375 18.250 -7.060 1.00 88.25 163 LYS A CA 1
ATOM 1322 C C . LYS A 1 163 ? 2.045 17.031 -7.701 1.00 88.25 163 LYS A C 1
ATOM 1324 O O . LYS A 1 163 ? 2.824 17.193 -8.641 1.00 88.25 163 LYS A O 1
ATOM 1329 N N . ILE A 1 164 ? 1.701 15.817 -7.256 1.00 91.19 164 ILE A N 1
ATOM 1330 C CA . ILE A 1 164 ? 2.263 14.593 -7.841 1.00 91.19 164 ILE A CA 1
ATOM 1331 C C . ILE A 1 164 ? 1.767 14.354 -9.267 1.00 91.19 164 ILE A C 1
ATOM 1333 O O . ILE A 1 164 ? 2.558 13.954 -10.121 1.00 91.19 164 ILE A O 1
ATOM 1337 N N . GLY A 1 165 ? 0.506 14.681 -9.564 1.00 89.69 165 GLY A N 1
ATOM 1338 C CA . GLY A 1 165 ? -0.019 14.660 -10.927 1.00 89.69 165 GLY A CA 1
ATOM 1339 C C . GLY A 1 165 ? 0.855 15.508 -11.852 1.00 89.69 165 GLY A C 1
ATOM 1340 O O . GLY A 1 165 ? 1.440 14.997 -12.807 1.00 89.69 165 GLY A O 1
ATOM 1341 N N . GLN A 1 166 ? 1.063 16.782 -11.524 1.00 89.62 166 GLN A N 1
ATOM 1342 C CA . GLN A 1 166 ? 1.910 17.672 -12.326 1.00 89.62 166 GLN A CA 1
ATOM 1343 C C . GLN A 1 166 ? 3.331 17.124 -12.507 1.00 89.62 166 GLN A C 1
ATOM 1345 O O . GLN A 1 166 ? 3.857 17.134 -13.622 1.00 89.62 166 GLN A O 1
ATOM 1350 N N . VAL A 1 167 ? 3.943 16.593 -11.444 1.00 89.62 167 VAL A N 1
ATOM 1351 C CA . VAL A 1 167 ? 5.282 15.989 -11.507 1.00 89.62 167 VAL A CA 1
ATOM 1352 C C . VAL A 1 167 ? 5.316 14.807 -12.480 1.00 89.62 167 VAL A C 1
ATOM 1354 O O . VAL A 1 167 ? 6.198 14.754 -13.342 1.00 89.62 167 VAL A O 1
ATOM 1357 N N . VAL A 1 168 ? 4.361 13.880 -12.398 1.00 90.75 168 VAL A N 1
ATOM 1358 C CA . VAL A 1 168 ? 4.307 12.690 -13.265 1.00 90.75 168 VAL A CA 1
ATOM 1359 C C . VAL A 1 168 ? 4.014 13.081 -14.715 1.00 90.75 168 VAL A C 1
ATOM 1361 O O . VAL A 1 168 ? 4.756 12.694 -15.619 1.00 90.75 168 VAL A O 1
ATOM 1364 N N . TRP A 1 169 ? 2.996 13.912 -14.951 1.00 89.50 169 TRP A N 1
ATOM 1365 C CA . TRP A 1 169 ? 2.578 14.329 -16.294 1.00 89.50 169 TRP A CA 1
ATOM 1366 C C . TRP A 1 169 ? 3.616 15.179 -17.034 1.00 89.50 169 TRP A C 1
ATOM 1368 O O . TRP A 1 169 ? 3.627 15.173 -18.268 1.00 89.50 169 TRP A O 1
ATOM 1378 N N . ASN A 1 170 ? 4.489 15.883 -16.309 1.00 90.06 170 ASN A N 1
ATOM 1379 C CA . ASN A 1 170 ? 5.607 16.638 -16.883 1.00 90.06 170 ASN A CA 1
ATOM 1380 C C . ASN A 1 170 ? 6.872 15.788 -17.072 1.00 90.06 170 ASN A C 1
ATOM 1382 O O . ASN A 1 170 ? 7.787 16.199 -17.783 1.00 90.06 170 ASN A O 1
ATOM 1386 N N . SER A 1 171 ? 6.934 14.603 -16.460 1.00 87.75 171 SER A N 1
ATOM 1387 C CA . SER A 1 171 ? 8.083 13.695 -16.566 1.00 87.75 171 SER A CA 1
ATOM 1388 C C . SER A 1 171 ? 8.056 12.817 -17.816 1.00 87.75 171 SER A C 1
ATOM 1390 O O . SER A 1 171 ? 9.039 12.134 -18.094 1.00 87.75 171 SER A O 1
ATOM 1392 N N . ILE A 1 172 ? 6.946 12.815 -18.557 1.00 85.88 172 ILE A N 1
ATOM 1393 C CA . ILE A 1 172 ? 6.730 11.950 -19.718 1.00 85.88 172 ILE A CA 1
ATOM 1394 C C . ILE A 1 172 ? 6.413 12.812 -20.955 1.00 85.88 172 ILE A C 1
ATOM 1396 O O . ILE A 1 172 ? 5.632 13.765 -20.853 1.00 85.88 172 ILE A O 1
ATOM 1400 N N . PRO A 1 173 ? 6.988 12.501 -22.136 1.00 87.19 173 PRO A N 1
ATOM 1401 C CA . PRO A 1 173 ? 6.676 13.202 -23.378 1.00 87.19 173 PRO A CA 1
ATOM 1402 C C . PRO A 1 173 ? 5.177 13.221 -23.695 1.00 87.19 173 PRO A C 1
ATOM 1404 O O . PRO A 1 173 ? 4.453 12.259 -23.443 1.00 87.19 173 PRO A O 1
ATOM 1407 N N . ARG A 1 174 ? 4.699 14.298 -24.335 1.00 82.75 174 ARG A N 1
ATOM 1408 C CA . ARG A 1 174 ? 3.279 14.429 -24.718 1.00 82.75 174 ARG A CA 1
ATOM 1409 C C . ARG A 1 174 ? 2.779 13.263 -25.576 1.00 82.75 174 ARG A C 1
ATOM 1411 O O . ARG A 1 174 ? 1.631 12.866 -25.418 1.00 82.75 174 ARG A O 1
ATOM 1418 N N . SER A 1 175 ? 3.634 12.712 -26.438 1.00 81.75 175 SER A N 1
ATOM 1419 C CA . SER A 1 175 ? 3.314 11.584 -27.321 1.00 81.75 175 SER A CA 1
ATOM 1420 C C . SER A 1 175 ? 3.017 10.279 -26.579 1.00 81.75 175 SER A C 1
ATOM 1422 O O . SER A 1 175 ? 2.365 9.408 -27.140 1.00 81.75 175 SER A O 1
ATOM 1424 N N . THR A 1 176 ? 3.461 10.141 -25.328 1.00 84.62 176 THR A N 1
ATOM 1425 C CA . THR A 1 176 ? 3.327 8.911 -24.537 1.00 84.62 176 THR A CA 1
ATOM 1426 C C . THR A 1 176 ? 2.511 9.113 -23.261 1.00 84.62 176 THR A C 1
ATOM 1428 O O . THR A 1 176 ? 2.515 8.270 -22.371 1.00 84.62 176 THR A O 1
ATOM 1431 N N . LYS A 1 177 ? 1.751 10.208 -23.172 1.00 84.31 177 LYS A N 1
ATOM 1432 C CA . LYS A 1 177 ? 0.884 10.521 -22.025 1.00 84.31 177 LYS A CA 1
ATOM 1433 C C . LYS A 1 177 ? -0.207 9.476 -21.757 1.00 84.31 177 LYS A C 1
ATOM 1435 O O . LYS A 1 177 ? -0.598 9.296 -20.608 1.00 84.31 177 LYS A O 1
ATOM 1440 N N . THR A 1 178 ? -0.638 8.745 -22.784 1.00 87.75 178 THR A N 1
ATOM 1441 C CA . THR A 1 178 ? -1.548 7.594 -22.649 1.00 87.75 178 THR A CA 1
ATOM 1442 C C . THR A 1 178 ? -0.969 6.476 -21.773 1.00 87.75 178 THR A C 1
ATOM 1444 O O . THR A 1 178 ? -1.732 5.710 -21.189 1.00 87.75 178 THR A O 1
ATOM 1447 N N . LEU A 1 179 ? 0.359 6.405 -21.603 1.00 88.38 179 LEU A N 1
ATOM 1448 C CA . LEU A 1 179 ? 0.991 5.472 -20.666 1.00 88.38 179 LEU A CA 1
ATOM 1449 C C . LEU A 1 179 ? 0.586 5.748 -19.216 1.00 88.38 179 LEU A C 1
ATOM 1451 O O . LEU A 1 179 ? 0.437 4.802 -18.454 1.00 88.38 179 LEU A O 1
ATOM 1455 N N . ILE A 1 180 ? 0.377 7.012 -18.830 1.00 89.75 180 ILE A N 1
ATOM 1456 C CA . ILE A 1 180 ? 0.005 7.366 -17.450 1.00 89.75 180 ILE A CA 1
ATOM 1457 C C . ILE A 1 180 ? -1.399 6.851 -17.147 1.00 89.75 180 ILE A C 1
ATOM 1459 O O . ILE A 1 180 ? -1.604 6.187 -16.136 1.00 89.75 180 ILE A O 1
ATOM 1463 N N . THR A 1 181 ? -2.353 7.102 -18.046 1.00 90.31 181 THR A N 1
ATOM 1464 C CA . THR A 1 181 ? -3.728 6.610 -17.891 1.00 90.31 181 THR A CA 1
ATOM 1465 C C . THR A 1 181 ? -3.767 5.085 -17.903 1.00 90.31 181 THR A C 1
ATOM 1467 O O . THR A 1 181 ? -4.381 4.478 -17.033 1.00 90.31 181 THR A O 1
ATOM 1470 N N . ASN A 1 182 ? -3.025 4.444 -18.811 1.00 92.12 182 ASN A N 1
ATOM 1471 C CA . ASN A 1 182 ? -2.958 2.985 -18.865 1.00 92.12 182 ASN A CA 1
ATOM 1472 C C . ASN A 1 182 ? -2.291 2.379 -17.622 1.00 92.12 182 ASN A C 1
ATOM 1474 O O . ASN A 1 182 ? -2.704 1.312 -17.174 1.00 92.12 182 ASN A O 1
ATOM 1478 N N . TRP A 1 183 ? -1.283 3.041 -17.054 1.00 94.81 183 TRP A N 1
ATOM 1479 C CA . TRP A 1 183 ? -0.633 2.611 -15.818 1.00 94.81 183 TRP A CA 1
ATOM 1480 C C . TRP A 1 183 ? -1.569 2.709 -14.616 1.00 94.81 183 TRP A C 1
ATOM 1482 O O . TRP A 1 183 ? -1.658 1.770 -13.828 1.00 94.81 183 TRP A O 1
ATOM 1492 N N . VAL A 1 184 ? -2.317 3.811 -14.517 1.00 91.19 184 VAL A N 1
ATOM 1493 C CA . VAL A 1 184 ? -3.357 4.003 -13.501 1.00 91.19 184 VAL A CA 1
ATOM 1494 C C . VAL A 1 184 ? -4.441 2.920 -13.601 1.00 91.19 184 VAL A C 1
ATOM 1496 O O . VAL A 1 184 ? -4.889 2.384 -12.586 1.00 91.19 184 VAL A O 1
ATOM 1499 N N . ASP A 1 185 ? -4.801 2.512 -14.815 1.00 89.06 185 ASP A N 1
ATOM 1500 C CA . ASP A 1 185 ? -5.732 1.403 -15.052 1.00 89.06 185 ASP A CA 1
ATOM 1501 C C . ASP A 1 185 ? -5.107 0.011 -14.829 1.00 89.06 185 ASP A C 1
ATOM 1503 O O . ASP A 1 185 ? -5.794 -1.000 -14.956 1.00 89.06 185 ASP A O 1
ATOM 1507 N N . GLY A 1 186 ? -3.810 -0.067 -14.511 1.00 87.31 186 GLY A N 1
ATOM 1508 C CA . GLY A 1 186 ? -3.081 -1.320 -14.301 1.00 87.31 186 GLY A CA 1
ATOM 1509 C C . GLY A 1 186 ? -2.744 -2.088 -15.585 1.00 87.31 186 GLY A C 1
ATOM 1510 O O . GLY A 1 186 ? -2.358 -3.252 -15.514 1.00 87.31 186 GLY A O 1
ATOM 1511 N N . ARG A 1 187 ? -2.887 -1.458 -16.757 1.00 88.81 187 ARG A N 1
ATOM 1512 C CA . ARG A 1 187 ? -2.619 -2.056 -18.078 1.00 88.81 187 ARG A CA 1
ATOM 1513 C C . ARG A 1 187 ? -1.165 -1.917 -18.524 1.00 88.81 187 ARG A C 1
ATOM 1515 O O . ARG A 1 187 ? -0.702 -2.711 -19.332 1.00 88.81 187 ARG A O 1
ATOM 1522 N N . GLU A 1 188 ? -0.459 -0.921 -18.000 1.00 92.44 188 GLU A N 1
ATOM 1523 C CA . GLU A 1 188 ? 0.928 -0.597 -18.351 1.00 92.44 188 GLU A CA 1
ATOM 1524 C C . GLU A 1 188 ? 1.810 -0.487 -17.102 1.00 92.44 188 GLU A C 1
ATOM 1526 O O . GLU A 1 188 ? 1.318 -0.415 -15.973 1.00 92.44 188 GLU A O 1
ATOM 1531 N N . LYS A 1 189 ? 3.130 -0.459 -17.307 1.00 94.38 189 LYS A N 1
ATOM 1532 C CA . LYS A 1 189 ? 4.135 -0.206 -16.261 1.00 94.38 189 LYS A CA 1
ATOM 1533 C C . LYS A 1 189 ? 4.884 1.101 -16.549 1.00 94.38 189 LYS A C 1
ATOM 1535 O O . LYS A 1 189 ? 5.135 1.427 -17.706 1.00 94.38 189 LYS A O 1
ATOM 1540 N N . LEU A 1 190 ? 5.268 1.841 -15.509 1.00 94.19 190 LEU A N 1
ATOM 1541 C CA . LEU A 1 190 ? 6.048 3.081 -15.644 1.00 94.19 190 LEU A CA 1
ATOM 1542 C C . LEU A 1 190 ? 7.517 2.855 -15.308 1.00 94.19 190 LEU A C 1
ATOM 1544 O O . LEU A 1 190 ? 7.845 1.987 -14.502 1.00 94.19 190 LEU A O 1
ATOM 1548 N N . SER A 1 191 ? 8.393 3.646 -15.929 1.00 94.56 191 SER A N 1
ATOM 1549 C CA . SER A 1 191 ? 9.836 3.524 -15.737 1.00 94.56 191 SER A CA 1
ATOM 1550 C C . SER A 1 191 ? 10.264 3.874 -14.315 1.00 94.56 191 SER A C 1
ATOM 1552 O O . SER A 1 191 ? 9.696 4.765 -13.681 1.00 94.56 191 SER A O 1
ATOM 1554 N N . ASP A 1 192 ? 11.337 3.231 -13.866 1.00 94.12 192 ASP A N 1
ATOM 1555 C CA . ASP A 1 192 ? 11.985 3.427 -12.573 1.00 94.12 192 ASP A CA 1
ATOM 1556 C C . ASP A 1 192 ? 12.167 4.915 -12.233 1.00 94.12 192 ASP A C 1
ATOM 1558 O O . ASP A 1 192 ? 11.799 5.347 -11.150 1.00 94.12 192 ASP A O 1
ATOM 1562 N N . SER A 1 193 ? 12.590 5.733 -13.197 1.00 92.62 193 SER A N 1
ATOM 1563 C CA . SER A 1 193 ? 12.768 7.180 -13.049 1.00 92.62 193 SER A CA 1
ATOM 1564 C C . SER A 1 193 ? 11.493 7.954 -12.703 1.00 92.62 193 SER A C 1
ATOM 1566 O O . SER A 1 193 ? 11.555 8.950 -11.987 1.00 92.62 193 SER A O 1
ATOM 1568 N N . VAL A 1 194 ? 10.340 7.555 -13.249 1.00 93.62 194 VAL A N 1
ATOM 1569 C CA . VAL A 1 194 ? 9.048 8.188 -12.937 1.00 93.62 194 VAL A CA 1
ATOM 1570 C C . VAL A 1 194 ? 8.560 7.686 -11.584 1.00 93.62 194 VAL A C 1
ATOM 1572 O O . VAL A 1 194 ? 8.087 8.475 -10.770 1.00 93.62 194 VAL A O 1
ATOM 1575 N N . ILE A 1 195 ? 8.741 6.393 -11.320 1.00 95.25 195 ILE A N 1
ATOM 1576 C CA . ILE A 1 195 ? 8.365 5.767 -10.055 1.00 95.25 195 ILE A CA 1
ATOM 1577 C C . ILE A 1 195 ? 9.147 6.345 -8.874 1.00 95.25 195 ILE A C 1
ATOM 1579 O O . ILE A 1 195 ? 8.542 6.593 -7.833 1.00 95.25 195 ILE A O 1
ATOM 1583 N N . THR A 1 196 ? 10.436 6.657 -9.039 1.00 95.31 196 THR A N 1
ATOM 1584 C CA . THR A 1 196 ? 11.228 7.366 -8.022 1.00 95.31 196 THR A CA 1
ATOM 1585 C C . THR A 1 196 ? 10.534 8.634 -7.560 1.00 95.31 196 THR A C 1
ATOM 1587 O O . THR A 1 196 ? 10.399 8.833 -6.361 1.00 95.31 196 THR A O 1
ATOM 1590 N N . LYS A 1 197 ? 10.027 9.453 -8.489 1.00 94.44 197 LYS A N 1
ATOM 1591 C CA . LYS A 1 197 ? 9.359 10.719 -8.153 1.00 94.44 197 LYS A CA 1
ATOM 1592 C C . LYS A 1 197 ? 8.066 10.504 -7.372 1.00 94.44 197 LYS A C 1
ATOM 1594 O O . LYS A 1 197 ? 7.734 11.299 -6.501 1.00 94.44 197 LYS A O 1
ATOM 1599 N N . ILE A 1 198 ? 7.339 9.428 -7.680 1.00 94.62 198 ILE A N 1
ATOM 1600 C CA . ILE A 1 198 ? 6.131 9.049 -6.940 1.00 94.62 198 ILE A CA 1
ATOM 1601 C C . ILE A 1 198 ? 6.498 8.629 -5.515 1.00 94.62 198 ILE A C 1
ATOM 1603 O O . ILE A 1 198 ? 5.878 9.095 -4.563 1.00 94.62 198 ILE A O 1
ATOM 1607 N N . ILE A 1 199 ? 7.526 7.793 -5.353 1.00 93.75 199 ILE A N 1
ATOM 1608 C CA . ILE A 1 199 ? 7.979 7.364 -4.025 1.00 93.75 199 ILE A CA 1
ATOM 1609 C C . ILE A 1 199 ? 8.533 8.552 -3.227 1.00 93.75 199 ILE A C 1
ATOM 1611 O O . ILE A 1 199 ? 8.208 8.679 -2.054 1.00 93.75 199 ILE A O 1
ATOM 1615 N N . GLU A 1 200 ? 9.311 9.441 -3.848 1.00 94.06 200 GLU A N 1
ATOM 1616 C CA . GLU A 1 200 ? 9.828 10.670 -3.231 1.00 94.06 200 GLU A CA 1
ATOM 1617 C C . GLU A 1 200 ? 8.705 11.576 -2.728 1.00 94.06 200 GLU A C 1
ATOM 1619 O O . GLU A 1 200 ? 8.743 12.011 -1.580 1.00 94.06 200 GLU A O 1
ATOM 1624 N N . TYR A 1 201 ? 7.679 11.813 -3.548 1.00 94.12 201 TYR A N 1
ATOM 1625 C CA . TYR A 1 201 ? 6.516 12.597 -3.139 1.00 94.12 201 TYR A CA 1
ATOM 1626 C C . TYR A 1 201 ? 5.848 11.999 -1.898 1.00 94.12 201 TYR A C 1
ATOM 1628 O O . TYR A 1 201 ? 5.650 12.689 -0.901 1.00 94.12 201 TYR A O 1
ATOM 1636 N N . TYR A 1 202 ? 5.567 10.697 -1.908 1.00 92.50 202 TYR A N 1
ATOM 1637 C CA . TYR A 1 202 ? 4.963 10.056 -0.744 1.00 92.50 202 TYR A CA 1
ATOM 1638 C C . TYR A 1 202 ? 5.932 9.932 0.437 1.00 92.50 202 TYR A C 1
ATOM 1640 O O . TYR A 1 202 ? 5.476 9.818 1.561 1.00 92.50 202 TYR A O 1
ATOM 1648 N N . ALA A 1 203 ? 7.250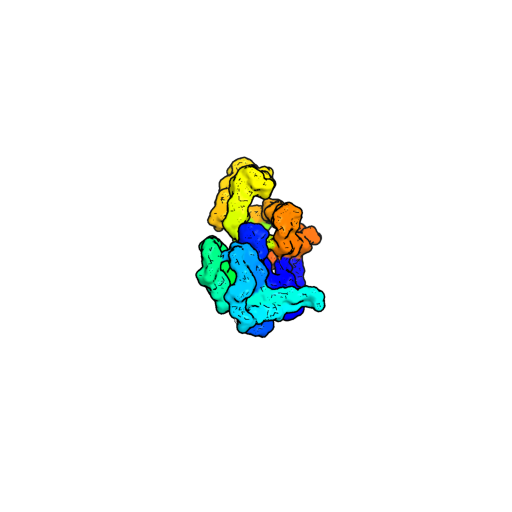 9.980 0.241 1.00 89.94 203 ALA A N 1
ATOM 1649 C CA . ALA A 1 203 ? 8.216 9.969 1.338 1.00 89.94 203 ALA A CA 1
ATOM 1650 C C . ALA A 1 203 ? 8.356 11.345 2.017 1.00 89.94 203 ALA A C 1
ATOM 1652 O O . ALA A 1 203 ? 8.516 11.408 3.238 1.00 89.94 203 ALA A O 1
ATOM 1653 N N . PHE A 1 204 ? 8.308 12.433 1.241 1.00 92.62 204 PHE A N 1
ATOM 1654 C CA . PHE A 1 204 ? 8.720 13.766 1.696 1.00 92.62 204 PHE A CA 1
ATOM 1655 C C . PHE A 1 204 ? 7.627 14.834 1.665 1.00 92.62 204 PHE A C 1
ATOM 1657 O O . PHE A 1 204 ? 7.675 15.740 2.491 1.00 92.62 204 PHE A O 1
ATOM 1664 N N . ASP A 1 205 ? 6.667 14.747 0.743 1.00 89.25 205 ASP A N 1
ATOM 1665 C CA . ASP A 1 205 ? 5.587 15.731 0.607 1.00 89.25 205 ASP A CA 1
ATOM 1666 C C . ASP A 1 205 ? 4.307 15.283 1.331 1.00 89.25 205 ASP A C 1
ATOM 1668 O O . ASP A 1 205 ? 3.808 16.016 2.176 1.00 89.25 205 ASP A O 1
ATOM 1672 N N . ASP A 1 206 ? 3.791 14.087 1.024 1.00 84.31 206 ASP A N 1
ATOM 1673 C CA . ASP A 1 206 ? 2.578 13.516 1.660 1.00 84.31 206 ASP A CA 1
ATOM 1674 C C . ASP A 1 206 ? 2.916 12.606 2.863 1.00 84.31 206 ASP A C 1
ATOM 1676 O O . ASP A 1 206 ? 2.065 12.222 3.653 1.00 84.31 206 ASP A O 1
ATOM 1680 N N . VAL A 1 207 ? 4.208 12.309 3.043 1.00 83.25 207 VAL A N 1
ATOM 1681 C CA . VAL A 1 207 ? 4.808 11.736 4.260 1.00 83.25 207 VAL A CA 1
ATOM 1682 C C . VAL A 1 207 ? 4.151 10.430 4.750 1.00 83.25 207 VAL A C 1
ATOM 1684 O O . VAL A 1 207 ? 3.588 10.339 5.838 1.00 83.25 207 VAL A O 1
ATOM 1687 N N . HIS A 1 208 ? 4.356 9.352 4.000 1.00 80.38 208 HIS A N 1
ATOM 1688 C CA . HIS A 1 208 ? 4.071 7.980 4.407 1.00 80.38 208 HIS A CA 1
ATOM 1689 C C . HIS A 1 208 ? 5.343 7.258 4.847 1.00 80.38 208 HIS A C 1
ATOM 1691 O O . HIS A 1 208 ? 6.339 7.204 4.122 1.00 80.38 208 HIS A O 1
ATOM 1697 N N . GLU A 1 209 ? 5.295 6.622 6.015 1.00 78.50 209 GLU A N 1
ATOM 1698 C CA . GLU A 1 209 ? 6.479 5.988 6.605 1.00 78.50 209 GLU A CA 1
ATOM 1699 C C . GLU A 1 209 ? 7.025 4.841 5.743 1.00 78.50 209 GLU A C 1
ATOM 1701 O O . GLU A 1 209 ? 8.228 4.737 5.509 1.00 78.50 209 GLU A O 1
ATOM 1706 N N . ARG A 1 210 ? 6.136 4.044 5.139 1.00 80.12 210 ARG A N 1
ATOM 1707 C CA . ARG A 1 210 ? 6.530 2.976 4.210 1.00 80.12 210 ARG A CA 1
ATOM 1708 C C . ARG A 1 210 ? 7.203 3.523 2.947 1.00 80.12 210 ARG A C 1
ATOM 1710 O O . ARG A 1 210 ? 8.201 2.960 2.501 1.00 80.12 210 ARG A O 1
ATOM 1717 N N . ALA A 1 211 ? 6.744 4.661 2.423 1.00 86.19 211 ALA A N 1
ATOM 1718 C CA . ALA A 1 211 ? 7.412 5.340 1.314 1.00 86.19 211 ALA A CA 1
ATOM 1719 C C . ALA A 1 211 ? 8.808 5.853 1.709 1.00 86.19 211 ALA A C 1
ATOM 1721 O O . ALA A 1 211 ? 9.755 5.666 0.944 1.00 86.19 211 ALA A O 1
ATOM 1722 N N . LYS A 1 212 ? 8.974 6.417 2.916 1.00 85.56 212 LYS A N 1
ATOM 1723 C CA . LYS A 1 212 ? 10.298 6.811 3.437 1.00 85.56 212 LYS A CA 1
ATOM 1724 C C . LYS A 1 212 ? 11.240 5.622 3.557 1.00 85.56 212 LYS A C 1
ATOM 1726 O O . LYS A 1 212 ? 12.402 5.725 3.167 1.00 85.56 212 LYS A O 1
ATOM 1731 N N . ASN A 1 213 ? 10.750 4.499 4.070 1.00 81.19 213 ASN A N 1
ATOM 1732 C CA . ASN A 1 213 ? 11.545 3.285 4.217 1.00 81.19 213 ASN A CA 1
ATOM 1733 C C . ASN A 1 213 ? 11.955 2.716 2.854 1.00 81.19 213 ASN A C 1
ATOM 1735 O O . ASN A 1 213 ? 13.124 2.383 2.664 1.00 81.19 213 ASN A O 1
ATOM 1739 N N . THR A 1 214 ? 11.051 2.714 1.870 1.00 86.19 214 THR A N 1
ATOM 1740 C CA . THR A 1 214 ? 11.396 2.340 0.491 1.00 86.19 214 THR A CA 1
ATOM 1741 C C . THR A 1 214 ? 12.439 3.281 -0.098 1.00 86.19 214 THR A C 1
ATOM 1743 O O . THR A 1 214 ? 13.429 2.820 -0.666 1.00 86.19 214 THR A O 1
ATOM 1746 N N . TYR A 1 215 ? 12.261 4.594 0.067 1.00 89.06 215 TYR A N 1
ATOM 1747 C CA . TYR A 1 215 ? 13.229 5.577 -0.408 1.00 89.06 215 TYR A CA 1
ATOM 1748 C C . TYR A 1 215 ? 14.613 5.346 0.211 1.00 89.06 215 TYR A C 1
ATOM 1750 O O . TYR A 1 215 ? 15.606 5.258 -0.507 1.00 89.06 215 TYR A O 1
ATOM 1758 N N . ARG A 1 216 ? 14.688 5.164 1.535 1.00 86.62 216 ARG A N 1
ATOM 1759 C CA . ARG A 1 216 ? 15.935 4.851 2.253 1.00 86.62 216 ARG A CA 1
ATOM 1760 C C . ARG A 1 216 ? 16.598 3.568 1.752 1.00 86.62 216 ARG A C 1
ATOM 1762 O O . ARG A 1 216 ? 17.825 3.502 1.736 1.00 86.62 216 ARG A O 1
ATOM 1769 N N . ALA A 1 217 ? 15.812 2.575 1.341 1.00 82.06 217 ALA A N 1
ATOM 1770 C CA . ALA A 1 217 ? 16.325 1.306 0.843 1.00 82.06 217 ALA A CA 1
ATOM 1771 C C . ALA A 1 217 ? 17.029 1.449 -0.516 1.00 82.06 217 ALA A C 1
ATOM 1773 O O . ALA A 1 217 ? 18.118 0.901 -0.698 1.00 82.06 217 ALA A O 1
ATOM 1774 N N . PHE A 1 218 ? 16.453 2.202 -1.462 1.00 86.81 218 PHE A N 1
ATOM 1775 C CA . PHE A 1 218 ? 17.060 2.352 -2.789 1.00 86.81 218 PHE A CA 1
ATOM 1776 C C . PHE A 1 218 ? 18.011 3.546 -2.912 1.00 86.81 218 PHE A C 1
ATOM 1778 O O . PHE A 1 218 ? 18.889 3.510 -3.773 1.00 86.81 218 PHE A O 1
ATOM 1785 N N . ALA A 1 219 ? 17.877 4.599 -2.098 1.00 87.81 219 ALA A N 1
ATOM 1786 C CA . ALA A 1 219 ? 18.653 5.835 -2.246 1.00 87.81 219 ALA A CA 1
ATOM 1787 C C . ALA A 1 219 ? 20.184 5.626 -2.297 1.00 87.81 219 ALA A C 1
ATOM 1789 O O . ALA A 1 219 ? 20.817 6.241 -3.155 1.00 87.81 219 ALA A O 1
ATOM 1790 N N . PRO A 1 220 ? 20.801 4.736 -1.488 1.00 86.31 220 PRO A N 1
ATOM 1791 C CA . PRO A 1 220 ? 22.249 4.513 -1.536 1.00 86.31 220 PRO A CA 1
ATOM 1792 C C . PRO A 1 220 ? 22.756 3.869 -2.835 1.00 86.31 220 PRO A C 1
ATOM 1794 O O . 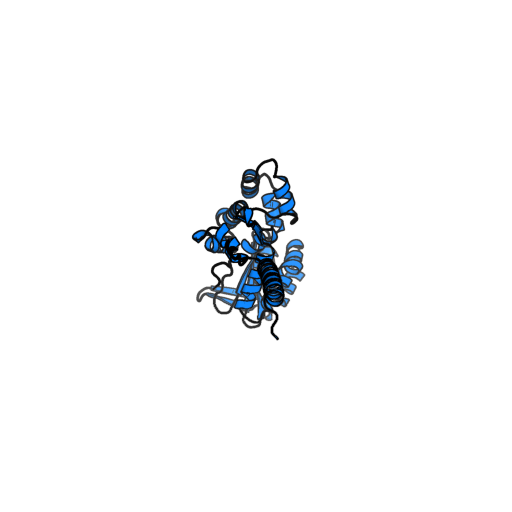PRO A 1 220 ? 23.908 4.072 -3.204 1.00 86.31 220 PRO A O 1
ATOM 1797 N N . MET A 1 221 ? 21.925 3.070 -3.511 1.00 85.25 221 MET A N 1
ATOM 1798 C CA . MET A 1 221 ? 22.309 2.304 -4.709 1.00 85.25 221 MET A CA 1
ATOM 1799 C C . MET A 1 221 ? 21.657 2.820 -6.003 1.00 85.25 221 MET A C 1
ATOM 1801 O O . MET A 1 221 ? 22.064 2.436 -7.100 1.00 85.25 221 MET A O 1
ATOM 1805 N N . GLY A 1 222 ? 20.668 3.707 -5.881 1.00 88.56 222 GLY A N 1
ATOM 1806 C CA . GLY A 1 222 ? 19.793 4.171 -6.952 1.00 88.56 222 GLY A CA 1
ATOM 1807 C C . GLY A 1 222 ? 18.668 3.178 -7.267 1.00 88.56 222 GLY A C 1
ATOM 1808 O O . GLY A 1 222 ? 18.879 1.964 -7.276 1.00 88.56 222 GLY A O 1
ATOM 1809 N N . ILE A 1 223 ? 17.475 3.694 -7.603 1.00 89.81 223 ILE A N 1
ATOM 1810 C CA . ILE A 1 223 ? 16.286 2.860 -7.876 1.00 89.81 223 ILE A CA 1
ATOM 1811 C C . ILE A 1 223 ? 16.531 1.811 -8.964 1.00 89.81 223 ILE A C 1
ATOM 1813 O O . ILE A 1 223 ? 15.978 0.723 -8.912 1.00 89.81 223 ILE A O 1
ATOM 1817 N N . ARG A 1 224 ? 17.380 2.119 -9.948 1.00 90.06 224 ARG A N 1
ATOM 1818 C CA . ARG A 1 224 ? 17.633 1.244 -11.090 1.00 90.06 224 ARG A CA 1
ATOM 1819 C C . ARG A 1 224 ? 18.382 -0.013 -10.681 1.00 90.06 224 ARG A C 1
ATOM 1821 O O . ARG A 1 224 ? 17.981 -1.112 -11.049 1.00 90.06 224 ARG A O 1
ATOM 1828 N N . ASN A 1 225 ? 19.447 0.152 -9.898 1.00 85.75 225 ASN A N 1
ATOM 1829 C CA . ASN A 1 225 ? 20.200 -0.976 -9.358 1.00 85.75 225 ASN A CA 1
ATOM 1830 C C . ASN A 1 225 ? 19.362 -1.734 -8.330 1.00 85.75 225 ASN A C 1
ATOM 1832 O O . ASN A 1 225 ? 19.363 -2.956 -8.336 1.00 85.75 225 ASN A O 1
ATOM 1836 N N . TRP A 1 226 ? 18.576 -1.015 -7.530 1.00 86.88 226 TRP A N 1
ATOM 1837 C CA . TRP A 1 226 ? 17.654 -1.624 -6.580 1.00 86.88 226 TRP A CA 1
ATOM 1838 C C . TRP A 1 226 ? 16.592 -2.497 -7.269 1.00 86.88 226 TRP A C 1
ATOM 1840 O O . TRP A 1 226 ? 16.403 -3.646 -6.888 1.00 86.88 226 TRP A O 1
ATOM 1850 N N . VAL A 1 227 ? 15.951 -2.007 -8.338 1.00 86.31 227 VAL A N 1
ATOM 1851 C CA . VAL A 1 227 ? 14.994 -2.782 -9.148 1.00 86.31 227 VAL A CA 1
ATOM 1852 C C . VAL A 1 227 ? 15.673 -4.001 -9.768 1.00 86.31 227 VAL A C 1
ATOM 1854 O O . VAL A 1 227 ? 15.117 -5.096 -9.736 1.00 86.31 227 VAL A O 1
ATOM 1857 N N . LYS A 1 228 ? 16.878 -3.817 -10.311 1.00 83.12 228 LYS A N 1
ATOM 1858 C CA . LYS A 1 228 ? 17.687 -4.885 -10.902 1.00 83.12 228 LYS A CA 1
ATOM 1859 C C . LYS A 1 228 ? 17.989 -5.994 -9.884 1.00 83.12 228 LYS A C 1
ATOM 1861 O O . LYS A 1 228 ? 17.811 -7.168 -10.197 1.00 83.12 228 LYS A O 1
ATOM 1866 N N . GLU A 1 229 ? 18.377 -5.636 -8.660 1.00 78.56 229 GLU A N 1
ATOM 1867 C CA . GLU A 1 229 ? 18.562 -6.593 -7.562 1.00 78.56 229 GLU A CA 1
ATOM 1868 C C . GLU A 1 229 ? 17.244 -7.258 -7.143 1.00 78.56 229 GLU A C 1
ATOM 1870 O O . GLU A 1 229 ? 17.208 -8.471 -6.937 1.00 78.56 229 GLU A O 1
ATOM 1875 N N . ALA A 1 230 ? 16.149 -6.493 -7.063 1.00 71.19 230 ALA A N 1
ATOM 1876 C CA . ALA A 1 230 ? 14.841 -6.989 -6.638 1.00 71.19 230 ALA A CA 1
ATOM 1877 C C . ALA A 1 230 ? 14.284 -8.075 -7.571 1.00 71.19 230 ALA A C 1
ATOM 1879 O O . ALA A 1 230 ? 13.652 -9.020 -7.101 1.00 71.19 230 ALA A O 1
ATOM 1880 N N . VAL A 1 231 ? 14.545 -7.982 -8.880 1.00 73.06 231 VAL A N 1
ATOM 1881 C CA . VAL A 1 231 ? 14.157 -9.026 -9.843 1.00 73.06 231 VAL A CA 1
ATOM 1882 C C . VAL A 1 231 ? 15.174 -10.163 -9.961 1.00 73.06 231 VAL A C 1
ATOM 1884 O O . VAL A 1 231 ? 15.002 -11.021 -10.821 1.00 73.06 231 VAL A O 1
ATOM 1887 N N . GLN A 1 232 ? 16.205 -10.196 -9.106 1.00 68.69 232 GLN A N 1
ATOM 1888 C CA . GLN A 1 232 ? 17.319 -11.149 -9.185 1.00 68.69 232 GLN A CA 1
ATOM 1889 C C . GLN A 1 232 ? 17.964 -11.171 -10.577 1.00 68.69 232 GLN A C 1
ATOM 1891 O O . GLN A 1 232 ? 18.340 -12.225 -11.087 1.00 68.69 232 GLN A O 1
ATOM 1896 N N . TYR A 1 233 ? 18.074 -10.003 -11.215 1.00 51.03 233 TYR A N 1
ATOM 1897 C CA . TYR A 1 233 ? 18.643 -9.911 -12.550 1.00 51.03 233 TYR A CA 1
ATOM 1898 C C . TYR A 1 233 ? 20.115 -10.326 -12.523 1.00 51.03 233 TYR A C 1
ATOM 1900 O O . TYR A 1 233 ? 20.972 -9.627 -11.970 1.00 51.03 233 TYR A O 1
ATOM 1908 N N . VAL A 1 234 ? 20.411 -11.443 -13.177 1.00 49.12 234 VAL A N 1
ATOM 1909 C CA . VAL A 1 234 ? 21.774 -11.839 -13.513 1.00 49.12 234 VAL A CA 1
ATOM 1910 C C . VAL A 1 234 ? 22.094 -11.188 -14.850 1.00 49.12 234 VAL A C 1
ATOM 1912 O O . VAL A 1 234 ? 21.401 -11.411 -15.839 1.00 49.12 234 VAL A O 1
ATOM 1915 N N . LYS A 1 235 ? 23.129 -10.342 -14.884 1.00 47.50 235 LYS A N 1
ATOM 1916 C CA . LYS A 1 235 ? 23.633 -9.822 -16.156 1.00 47.50 235 LYS A CA 1
ATOM 1917 C C . LYS A 1 235 ? 24.097 -11.028 -16.962 1.00 47.50 235 LYS A C 1
ATOM 1919 O O . LYS A 1 235 ? 25.054 -11.672 -16.550 1.00 47.50 235 LYS A O 1
ATOM 1924 N N . LYS A 1 236 ? 23.423 -11.312 -18.075 1.00 47.31 236 LYS A N 1
ATOM 1925 C CA . LYS A 1 236 ? 23.877 -12.312 -19.034 1.00 47.31 236 LYS A CA 1
ATOM 1926 C C . LYS A 1 236 ? 25.261 -11.864 -19.508 1.00 47.31 236 LYS A C 1
ATOM 1928 O O . LYS A 1 236 ? 25.387 -10.824 -20.162 1.00 47.31 236 LYS A O 1
ATOM 1933 N N . ASP A 1 237 ? 26.312 -12.535 -19.045 1.00 44.66 237 ASP A N 1
ATOM 1934 C CA . ASP A 1 237 ? 27.659 -12.240 -19.518 1.00 44.66 237 ASP A CA 1
ATOM 1935 C C . ASP A 1 237 ? 27.694 -12.526 -21.021 1.00 44.66 237 ASP A C 1
ATOM 1937 O O . ASP A 1 237 ? 26.984 -13.398 -21.516 1.00 44.66 237 ASP A O 1
ATOM 1941 N N . SER A 1 238 ? 28.526 -11.818 -21.785 1.00 52.03 238 SER A N 1
ATOM 1942 C CA . SER A 1 238 ? 28.675 -12.081 -23.228 1.00 52.03 238 SER A CA 1
ATOM 1943 C C . SER A 1 238 ? 29.197 -13.495 -23.541 1.00 52.03 238 SER A C 1
ATOM 1945 O O . SER A 1 238 ? 29.328 -13.860 -24.703 1.00 52.03 238 SER A O 1
ATOM 1947 N N . THR A 1 239 ? 29.533 -14.269 -22.508 1.00 51.41 239 THR A N 1
ATOM 1948 C CA . THR A 1 239 ? 29.947 -15.673 -22.546 1.00 51.41 239 THR A CA 1
ATOM 1949 C C . THR A 1 239 ? 28.874 -16.635 -22.041 1.00 51.41 239 THR A C 1
ATOM 1951 O O . THR A 1 239 ? 29.136 -17.832 -21.973 1.00 51.41 239 THR A O 1
ATOM 1954 N N . ASP A 1 240 ? 27.692 -16.148 -21.661 1.00 45.22 240 ASP A N 1
ATOM 1955 C CA . ASP A 1 240 ? 26.569 -16.981 -21.231 1.00 45.22 240 ASP A CA 1
ATOM 1956 C C . ASP A 1 240 ? 25.868 -17.534 -22.484 1.00 45.22 240 ASP A C 1
ATOM 1958 O O . ASP A 1 240 ? 24.801 -17.083 -22.915 1.00 45.22 240 ASP A O 1
ATOM 1962 N N . ILE A 1 241 ? 26.590 -18.440 -23.151 1.00 57.66 241 ILE A N 1
ATOM 1963 C CA . ILE A 1 241 ? 26.164 -19.130 -24.366 1.00 57.66 241 ILE A CA 1
ATOM 1964 C C . ILE A 1 241 ? 24.973 -20.009 -23.982 1.00 57.66 241 ILE A C 1
ATOM 1966 O O . ILE A 1 241 ? 25.058 -20.775 -23.020 1.00 57.66 241 ILE A O 1
ATOM 1970 N N . ASP A 1 242 ? 23.866 -19.901 -24.722 1.00 65.44 242 ASP A N 1
ATOM 1971 C CA . ASP A 1 242 ? 22.694 -20.753 -24.511 1.00 65.44 242 ASP A CA 1
ATOM 1972 C C . ASP A 1 242 ? 23.151 -22.224 -24.519 1.00 65.44 242 ASP A C 1
ATOM 1974 O O . ASP A 1 242 ? 23.779 -22.655 -25.492 1.00 65.44 242 ASP A O 1
ATOM 1978 N N . PRO A 1 243 ? 22.864 -23.023 -23.472 1.00 62.41 243 PRO A N 1
ATOM 1979 C CA . PRO A 1 243 ? 23.220 -24.437 -23.445 1.00 62.41 243 PRO A CA 1
ATOM 1980 C C . PRO A 1 243 ? 22.793 -25.190 -24.712 1.00 62.41 243 PRO A C 1
ATOM 1982 O O . PRO A 1 243 ? 23.485 -26.113 -25.132 1.00 62.41 243 PRO A O 1
ATOM 1985 N N . LYS A 1 244 ? 21.699 -24.777 -25.366 1.00 65.56 244 LYS A N 1
ATOM 1986 C CA . LYS A 1 244 ? 21.263 -25.338 -26.653 1.00 65.56 244 LYS A CA 1
ATOM 1987 C C . LYS A 1 244 ? 22.182 -24.967 -27.816 1.00 65.56 244 LYS A C 1
ATOM 1989 O O . LYS A 1 244 ? 22.426 -25.813 -28.668 1.00 65.56 244 LYS A O 1
ATOM 1994 N N . GLU A 1 245 ? 22.706 -23.746 -27.848 1.00 67.50 245 GLU A N 1
ATOM 1995 C CA . GLU A 1 245 ? 23.690 -23.318 -28.852 1.00 67.50 245 GLU A CA 1
ATOM 1996 C C . GLU A 1 245 ? 25.042 -24.012 -28.642 1.00 67.50 245 GLU A C 1
ATOM 1998 O O . GLU A 1 245 ? 25.684 -24.420 -29.611 1.00 67.50 245 GLU A O 1
ATOM 2003 N N . VAL A 1 246 ? 25.454 -24.224 -27.385 1.00 67.94 246 VAL A N 1
ATOM 2004 C CA . VAL A 1 246 ? 26.653 -25.019 -27.064 1.00 67.94 246 VAL A CA 1
ATOM 2005 C C . VAL A 1 246 ? 26.485 -26.463 -27.534 1.00 67.94 246 VAL A C 1
ATOM 2007 O O . VAL A 1 246 ? 27.382 -26.998 -28.183 1.00 67.94 246 VAL A O 1
ATOM 2010 N N . LEU A 1 247 ? 25.341 -27.088 -27.236 1.00 67.94 247 LEU A N 1
ATOM 2011 C CA . LEU A 1 247 ? 25.041 -28.460 -27.654 1.00 67.94 247 LEU A CA 1
ATOM 2012 C C . LEU A 1 247 ? 25.001 -28.592 -29.180 1.00 67.94 247 LEU A C 1
ATOM 2014 O O . LEU A 1 247 ? 25.633 -29.499 -29.712 1.00 67.94 247 LEU A O 1
ATOM 2018 N N . ALA A 1 248 ? 24.379 -27.641 -29.882 1.00 75.06 248 ALA A N 1
ATOM 2019 C CA . ALA A 1 248 ? 24.380 -27.612 -31.344 1.00 75.06 248 ALA A CA 1
ATOM 2020 C C . ALA A 1 248 ? 25.808 -27.519 -31.916 1.00 75.06 248 ALA A C 1
ATOM 2022 O O . ALA A 1 248 ? 26.175 -28.275 -32.812 1.00 75.06 248 ALA A O 1
ATOM 2023 N N . SER A 1 249 ? 26.662 -26.663 -31.339 1.00 75.88 249 SER A N 1
ATOM 2024 C CA . SER A 1 249 ? 28.067 -26.553 -31.755 1.00 75.88 249 SER A CA 1
ATOM 2025 C C . SER A 1 249 ? 28.888 -27.820 -31.469 1.00 75.88 249 SER A C 1
ATOM 2027 O O . SER A 1 249 ? 29.836 -28.118 -32.200 1.00 75.88 249 SER A O 1
ATOM 2029 N N . ILE A 1 250 ? 28.564 -28.560 -30.405 1.00 79.88 250 ILE A N 1
ATOM 2030 C CA . ILE A 1 250 ? 29.204 -29.843 -30.089 1.00 79.88 250 ILE A CA 1
ATOM 2031 C C . ILE A 1 250 ? 28.765 -30.921 -31.085 1.00 79.88 250 ILE A C 1
ATOM 2033 O O . ILE A 1 250 ? 29.629 -31.642 -31.584 1.00 79.88 250 ILE A O 1
ATOM 2037 N N . ASP A 1 251 ? 27.476 -30.998 -31.416 1.00 85.19 251 ASP A N 1
ATOM 2038 C CA . ASP A 1 251 ? 26.942 -31.963 -32.385 1.00 85.19 251 ASP A CA 1
ATOM 2039 C C . ASP A 1 251 ? 27.540 -31.758 -33.786 1.00 85.19 251 ASP A C 1
ATOM 2041 O O . ASP A 1 251 ? 27.953 -32.725 -34.436 1.00 85.19 251 ASP A O 1
ATOM 2045 N N . ASP A 1 252 ? 27.701 -30.504 -34.218 1.00 84.88 252 ASP A N 1
ATOM 2046 C CA . ASP A 1 252 ? 28.367 -30.166 -35.482 1.00 84.88 252 ASP A CA 1
ATOM 2047 C C . ASP A 1 252 ? 29.833 -30.632 -35.495 1.00 84.88 252 ASP A C 1
ATOM 2049 O O . ASP A 1 252 ? 30.313 -31.233 -36.462 1.00 84.88 252 ASP A O 1
ATOM 2053 N N . LYS A 1 253 ? 30.561 -30.404 -34.393 1.00 88.69 253 LYS A N 1
ATOM 2054 C CA . LYS A 1 253 ? 31.963 -30.836 -34.255 1.00 88.69 253 LYS A CA 1
ATOM 2055 C C . LYS A 1 253 ? 32.095 -32.356 -34.198 1.00 88.69 253 LYS A C 1
ATOM 2057 O O . LYS A 1 253 ? 33.028 -32.899 -34.788 1.00 88.69 253 LYS A O 1
ATOM 2062 N N . LEU A 1 254 ? 31.188 -33.046 -33.509 1.00 87.31 254 LEU A N 1
ATOM 2063 C CA . LEU A 1 254 ? 31.160 -34.508 -33.454 1.00 87.31 254 LEU A CA 1
ATOM 2064 C C . LEU A 1 254 ? 30.879 -35.106 -34.831 1.00 87.31 254 LEU A C 1
ATOM 2066 O O . LEU A 1 254 ? 31.562 -36.051 -35.222 1.00 87.31 254 LEU A O 1
ATOM 2070 N N . SER A 1 255 ? 29.954 -34.516 -35.586 1.00 89.00 255 SER A N 1
ATOM 2071 C CA . SER A 1 255 ? 29.646 -34.930 -36.958 1.00 89.00 255 SER A CA 1
ATOM 2072 C C . SER A 1 255 ? 30.870 -34.799 -37.868 1.00 89.00 255 SER A C 1
ATOM 2074 O O . SER A 1 255 ? 31.201 -35.727 -38.606 1.00 89.00 255 SER A O 1
ATOM 2076 N N . LEU A 1 256 ? 31.612 -33.692 -37.752 1.00 89.31 256 LEU A N 1
ATOM 2077 C CA . LEU A 1 256 ? 32.851 -33.479 -38.504 1.00 89.31 256 LEU A CA 1
ATOM 2078 C C . LEU A 1 256 ? 33.937 -34.502 -38.136 1.00 89.31 256 LEU A C 1
ATOM 2080 O O . LEU A 1 256 ? 34.618 -35.034 -39.014 1.00 89.31 256 LEU A O 1
ATOM 2084 N N . ILE A 1 257 ? 34.098 -34.808 -36.844 1.00 88.12 257 ILE A N 1
ATOM 2085 C CA . ILE A 1 257 ? 35.057 -35.819 -36.379 1.00 88.12 257 ILE A CA 1
ATOM 2086 C C . ILE A 1 257 ? 34.666 -37.203 -36.898 1.00 88.12 257 ILE A C 1
ATOM 2088 O O . ILE A 1 257 ? 35.526 -37.923 -37.396 1.00 88.12 257 ILE A O 1
ATOM 2092 N N . GLN A 1 258 ? 33.387 -37.575 -36.821 1.00 89.50 258 GLN A N 1
ATOM 2093 C CA . GLN A 1 258 ? 32.896 -38.856 -37.329 1.00 89.50 258 GLN A CA 1
ATOM 2094 C C . GLN A 1 258 ? 33.143 -38.995 -38.830 1.00 89.50 258 GLN A C 1
ATOM 2096 O O . GLN A 1 258 ? 33.654 -40.026 -39.265 1.00 89.50 258 GLN A O 1
ATOM 2101 N N . GLN A 1 259 ? 32.863 -37.942 -39.600 1.00 90.50 259 GLN A N 1
ATOM 2102 C CA . GLN A 1 259 ? 33.160 -37.911 -41.027 1.00 90.50 259 GLN A CA 1
ATOM 2103 C C . GLN A 1 259 ? 34.663 -38.087 -41.286 1.00 90.50 259 GLN A C 1
ATOM 2105 O O . GLN A 1 259 ? 35.058 -38.932 -42.084 1.00 90.50 259 GLN A O 1
ATOM 2110 N N . THR A 1 260 ? 35.507 -37.363 -40.549 1.00 87.81 260 THR A N 1
ATOM 2111 C CA . THR A 1 260 ? 36.969 -37.451 -40.688 1.00 87.81 260 THR A CA 1
ATOM 2112 C C . THR A 1 260 ? 37.488 -38.853 -40.345 1.00 87.81 260 THR A C 1
ATOM 2114 O O . THR A 1 260 ? 38.333 -39.400 -41.048 1.00 87.81 260 THR A O 1
ATOM 2117 N N . VAL A 1 261 ? 36.972 -39.476 -39.282 1.00 87.25 261 VAL A N 1
ATOM 2118 C CA . VAL A 1 261 ? 37.326 -40.852 -38.896 1.00 87.25 261 VAL A CA 1
ATOM 2119 C C . VAL A 1 261 ? 36.884 -41.850 -39.965 1.00 87.25 261 VAL A C 1
ATOM 2121 O O . VAL A 1 261 ? 37.631 -42.774 -40.283 1.00 87.25 261 VAL A O 1
ATOM 2124 N N . GLN A 1 262 ? 35.705 -41.658 -40.557 1.00 85.56 262 GLN A N 1
ATOM 2125 C CA . GLN A 1 262 ? 35.212 -42.507 -41.636 1.00 85.56 262 GLN A CA 1
ATOM 2126 C C . GLN A 1 262 ? 36.091 -42.386 -42.889 1.00 85.56 262 GLN A C 1
ATOM 2128 O O . GLN A 1 262 ? 36.488 -43.407 -43.451 1.00 85.56 262 GLN A O 1
ATOM 2133 N N . GLU A 1 263 ? 36.478 -41.170 -43.273 1.00 87.88 263 GLU A N 1
ATOM 2134 C CA . GLU A 1 263 ? 37.411 -40.913 -44.378 1.00 87.88 263 GLU A CA 1
ATOM 2135 C C . GLU A 1 263 ? 38.785 -41.558 -44.130 1.00 87.88 263 GLU A C 1
ATOM 2137 O O . GLU A 1 263 ? 39.326 -42.233 -45.008 1.00 87.88 263 GLU A O 1
ATOM 2142 N N . LEU A 1 264 ? 39.324 -41.442 -42.912 1.00 83.12 264 LEU A N 1
ATOM 2143 C CA . LEU A 1 264 ? 40.596 -42.068 -42.538 1.00 83.12 264 LEU A CA 1
ATOM 2144 C C . LEU A 1 264 ? 40.514 -43.601 -42.509 1.00 83.12 264 LEU A C 1
ATOM 2146 O O . LEU A 1 264 ? 41.450 -44.266 -42.948 1.00 83.12 264 LEU A O 1
ATOM 2150 N N . SER A 1 265 ? 39.396 -44.175 -42.054 1.00 77.31 265 SER A N 1
ATOM 2151 C CA . SER A 1 265 ? 39.181 -45.631 -42.061 1.00 77.31 265 SER A CA 1
ATOM 2152 C C . SER A 1 265 ? 39.097 -46.214 -43.476 1.00 77.31 265 SER A C 1
ATOM 2154 O O . SER A 1 265 ? 39.495 -47.354 -43.701 1.00 77.31 265 SER A O 1
ATOM 2156 N N . GLN A 1 266 ? 38.627 -45.423 -44.447 1.00 78.50 266 GLN A N 1
ATOM 2157 C CA . GLN A 1 266 ? 38.625 -45.797 -45.862 1.00 78.50 266 GLN A CA 1
ATOM 2158 C C . GLN A 1 266 ? 40.013 -45.655 -46.499 1.00 78.50 266 GLN A C 1
ATOM 2160 O O . GLN A 1 266 ? 40.344 -46.416 -47.406 1.00 78.50 266 GLN A O 1
ATOM 2165 N N . GLN A 1 267 ? 40.829 -44.703 -46.034 1.00 78.88 267 GLN A N 1
ATOM 2166 C CA . GLN A 1 267 ? 42.207 -44.517 -46.504 1.00 78.88 267 GLN A CA 1
ATOM 2167 C C . GLN A 1 267 ? 43.189 -45.549 -45.932 1.00 78.88 267 GLN A C 1
ATOM 2169 O O . GLN A 1 267 ? 44.160 -45.891 -46.604 1.00 78.88 267 GLN A O 1
ATOM 2174 N N . PHE A 1 268 ? 42.935 -46.064 -44.727 1.00 75.94 268 PHE A N 1
ATOM 2175 C CA . PHE A 1 268 ? 43.766 -47.070 -44.060 1.00 75.94 268 PHE A CA 1
ATOM 2176 C C . PHE A 1 268 ? 42.896 -48.232 -43.554 1.00 75.94 268 PHE A C 1
ATOM 2178 O O . PHE A 1 268 ? 42.605 -48.301 -42.357 1.00 75.94 268 PHE A O 1
ATOM 2185 N N . PRO A 1 269 ? 42.448 -49.140 -44.442 1.00 65.69 269 PRO A N 1
ATOM 2186 C CA . PRO A 1 269 ? 41.677 -50.301 -44.023 1.00 65.69 269 PRO A CA 1
ATOM 2187 C C . PRO A 1 269 ? 42.541 -51.187 -43.119 1.00 65.69 269 PRO A C 1
ATOM 2189 O O . PRO A 1 269 ? 43.651 -51.572 -43.484 1.00 65.69 269 PRO A O 1
ATOM 2192 N N . VAL A 1 270 ? 42.040 -51.475 -41.919 1.00 65.88 270 VAL A N 1
ATOM 2193 C CA . VAL A 1 270 ? 42.664 -52.431 -41.000 1.00 65.88 270 VAL A CA 1
ATOM 2194 C C . VAL A 1 270 ? 42.359 -53.833 -41.534 1.00 65.88 270 VAL A C 1
ATOM 2196 O O . VAL A 1 270 ? 41.183 -54.156 -41.706 1.00 65.88 270 VAL A O 1
ATOM 2199 N N . GLU A 1 271 ? 43.397 -54.615 -41.852 1.00 58.75 271 GLU A N 1
ATOM 2200 C CA . GLU A 1 271 ? 43.277 -56.039 -42.227 1.00 58.75 271 GLU A CA 1
ATOM 2201 C C . GLU A 1 271 ? 42.714 -56.903 -41.089 1.00 58.75 271 GLU A C 1
ATOM 2203 O O . GLU A 1 271 ? 43.090 -56.672 -39.914 1.00 58.75 271 GLU A O 1
#

Radius of gyration: 26.52 Å; chains: 1; bounding box: 66×76×74 Å

pLDDT: mean 81.99, std 12.49, range [39.25, 95.44]

Foldseek 3Di:
DQLQALWDDDDQKTWDWADDPLQIWIWIQDPVLFIKTFLVSLCVLLVHDPVQQDPVQWDWDDPDPPDIGTIGGPVSSVSSVVPGDDDPVVVCCCVPPPPVLSSVLSPQPGPVRSSVVLLVQLLVQWDADPVVLWIWGALSNLCSQLSYDLVVLLCLLCDPPRPLVVLLQVVDDPVCSVQSVCRSVRNHTDTLVSSLSVLVCSCPPSNGSSSVSNCSSQVVPHSSVSSCVSNVPDPCPPPVPDVVNVVVVVVVVVVVVVVVVVVVCVVDPDD

Sequence (271 aa):
MKKWLAVETNHQDIMLTYNFNSNKVRVVILNDDKPYFFVEDICEILKTPIERLNEEEKTTYKISDEQEVTITSEFGLYDLMLDSVGEREFKCWILKEILPEVKEVAEAESIDSRVLIYALAIQKEIVFNEDRGIGYLSIKAVTKLTGVRERAIKEAVITSESKIGQVVWNSIPRSTKTLITNWVDGREKLSDSVITKIIEYYAFDDVHERAKNTYRAFAPMGIRNWVKEAVQYVKKDSTDIDPKEVLASIDDKLSLIQQTVQELSQQFPVE